Protein AF-C3XIN9-F1 (afdb_monomer)

Mean predicted aligned error: 12.39 Å

pLDDT: mean 70.53, std 23.04, range [22.47, 98.19]

Organism: NCBI:txid613026

Solvent-accessible surface area (backbone atoms only — not comparable to full-atom values): 15627 Å² total; per-residue (Å²): 135,59,37,31,48,25,43,31,38,38,79,60,77,83,72,92,72,90,60,85,85,64,74,67,67,68,68,45,30,29,40,36,35,33,67,60,57,67,73,62,49,65,70,51,76,59,46,82,35,43,22,71,37,77,74,41,78,39,83,91,83,62,46,47,39,55,52,82,38,81,44,71,38,53,72,83,52,48,61,57,61,54,78,88,41,93,79,38,86,80,50,48,27,42,26,42,42,49,54,49,103,56,62,79,36,56,28,29,54,38,70,52,45,53,37,39,78,42,82,45,100,49,93,54,98,86,52,84,48,44,27,67,39,73,52,61,74,68,28,75,34,74,66,27,44,50,80,40,83,50,54,69,68,40,49,53,54,43,49,54,53,50,42,52,43,33,68,72,24,69,82,65,46,74,80,60,76,88,67,80,81,58,60,75,72,80,48,70,80,45,38,20,41,80,70,98,76,76,98,68,86,74,28,42,23,46,50,49,48,52,52,50,37,41,75,53,72,48,73,78,92,66,91,64,64,93,52,92,86,64,85,87,76,70,73,69,64,48,75,70,21,66,58,59,43,47,55,53,53,57,64,62,65,75,66,76,70,87,130

Sequence (259 aa):
MQYFVTIYIHPMSLNATTNFSEVLGIPHAFLGLTHTHPDELDSQSNIEIEKYSNPRYDSLIGYYFNTIKKDKGKWYERVYPSILSDEFEGEGFFGFGPVTHDTNHWGKVYENNQYAPEGNNVVNEYVEPYYYKTRSLSTFWQQNRCVFEVSKEQYEKLLDSIKTEVEQTKKRTPNLEQDNTQLDNPIKNLYYNSNPMSSNPIHNCVTWVLNKLDSIGIEIIDNEEWLPDNISTRDSLLRKFHYLQYLYAVFLSSSLWRI

Radius of gyration: 19.33 Å; Cα contacts (8 Å, |Δi|>4): 390; chains: 1; bounding box: 48×60×46 Å

Nearest PDB structures (foldseek):
  2hzs-assembly2_D  TM=1.589E-01  e=5.997E-01  Saccharomyces cerevisiae
  2hzs-assembly1_B  TM=1.712E-01  e=9.047E-01  Saccharomyces cerevisiae
  7f5m-assembly1_A  TM=1.772E-01  e=2.456E+00  Saccharomyces cerevisiae S288C

Secondary structure (DSSP, 8-state):
--EEEEEEEE------SS-GGGSS---EEEEEEESS-HHHHHH--SEEEEEEPPPEEETTTTEEE--EEEEEE-GGGPPPPPTTSTT--S-EEEEEEESSSSSEEEEEEEESTTEEEEE-S---TTS--EEEEEPPGGGGSGGGEEEEEE-HHHHHHHHHHHHHHHHHHTT--TTS---TT--SSSGGGGEEE--S-SSS---SHHHHHHHHHHTTT-----TT-SSS---S-TTTTTTT-HHHHHHHHHHHHT-----

Foldseek 3Di:
DWKKKKKFWFFDDPPPDDDPVPVQRPIFIKIWIDRDDLVVLQVDFFDWAWAWDDWDADPVVGATETDTDTGTDRPLRHAADDLPDPRGPLTFMWWKAALDPDAWHFIAIDTSVQWDWDDTPDDDPPDRRTYTDGRDPVRSDQLRMDMDTDDPVLSVQLSVVSNVRNVVRVPGHPPPPDDPPPVPDPRVQGIAGDDPDDDDDHRHRVVVVQVSCVSSVNHPPDPPPVDPDDDDPPDDVCVRHVVVVVSVVVVVVVPPDDD

Structure (mmCIF, N/CA/C/O backbone):
data_AF-C3XIN9-F1
#
_entry.id   AF-C3XIN9-F1
#
loop_
_atom_site.group_PDB
_atom_site.id
_atom_site.type_symbol
_atom_site.label_atom_id
_atom_site.label_alt_id
_atom_site.label_comp_id
_atom_site.label_asym_id
_atom_site.label_entity_id
_atom_site.label_seq_id
_atom_site.pdbx_PDB_ins_code
_atom_site.Cartn_x
_atom_site.Cartn_y
_atom_site.Cartn_z
_atom_site.occupancy
_atom_site.B_iso_or_equiv
_atom_site.auth_seq_id
_atom_site.auth_comp_id
_atom_site.auth_asym_id
_atom_site.auth_atom_id
_atom_site.pdbx_PDB_model_num
ATOM 1 N N . MET A 1 1 ? -9.885 5.472 18.707 1.00 81.44 1 MET A N 1
ATOM 2 C CA . MET A 1 1 ? -9.740 5.492 17.240 1.00 81.44 1 MET A CA 1
ATOM 3 C C . MET A 1 1 ? -9.592 4.053 16.798 1.00 81.44 1 MET A C 1
ATOM 5 O O . MET A 1 1 ? -8.927 3.314 17.517 1.00 81.44 1 MET A O 1
ATOM 9 N N . GLN A 1 2 ? -10.280 3.649 15.735 1.00 93.25 2 GLN A N 1
ATOM 10 C CA . GLN A 1 2 ? -10.147 2.303 15.178 1.00 93.25 2 GLN A CA 1
ATOM 11 C C . GLN A 1 2 ? -9.016 2.294 14.150 1.00 93.25 2 GLN A C 1
ATOM 13 O O . GLN A 1 2 ? -8.673 3.340 13.599 1.00 93.25 2 GLN A O 1
ATOM 18 N N . TYR A 1 3 ? -8.420 1.126 13.944 1.00 95.69 3 TYR A N 1
ATOM 19 C CA . TYR A 1 3 ? -7.269 0.936 13.073 1.00 95.69 3 TYR A CA 1
ATOM 20 C C . TYR A 1 3 ? -7.524 -0.285 12.207 1.00 95.69 3 TYR A C 1
ATOM 22 O O . TYR A 1 3 ? -7.854 -1.353 12.724 1.00 95.69 3 TYR A O 1
ATOM 30 N N . PHE A 1 4 ? -7.376 -0.125 10.898 1.00 95.25 4 PHE A N 1
ATOM 31 C CA . PHE A 1 4 ? -7.680 -1.164 9.932 1.00 95.25 4 PHE A CA 1
ATOM 32 C C . PHE A 1 4 ? -6.472 -1.446 9.051 1.00 95.25 4 PHE A C 1
ATOM 34 O O . PHE A 1 4 ? -5.872 -0.543 8.467 1.00 95.25 4 PHE A O 1
ATOM 41 N N . VAL A 1 5 ? -6.145 -2.729 8.932 1.00 93.75 5 VAL A N 1
ATOM 42 C CA . VAL A 1 5 ? -5.157 -3.243 7.986 1.00 93.75 5 VAL A CA 1
ATOM 43 C C . VAL A 1 5 ? -5.911 -4.045 6.944 1.00 93.75 5 VAL A C 1
ATOM 45 O O . VAL A 1 5 ? -6.659 -4.959 7.275 1.00 93.75 5 VAL A O 1
ATOM 48 N N . THR A 1 6 ? -5.743 -3.693 5.676 1.00 92.06 6 THR A N 1
ATOM 49 C CA . THR A 1 6 ? -6.476 -4.312 4.575 1.00 92.06 6 THR A CA 1
ATOM 50 C C . THR A 1 6 ? -5.519 -4.925 3.572 1.00 92.06 6 THR A C 1
ATOM 52 O O . THR A 1 6 ? -4.674 -4.223 3.024 1.00 92.06 6 THR A O 1
ATOM 55 N N . ILE A 1 7 ? -5.673 -6.213 3.282 1.00 90.62 7 ILE A N 1
ATOM 56 C CA . ILE A 1 7 ? -5.023 -6.840 2.131 1.00 90.62 7 ILE A CA 1
ATOM 57 C C . ILE A 1 7 ? -5.838 -6.489 0.895 1.00 90.62 7 ILE A C 1
ATOM 59 O O . ILE A 1 7 ? -7.035 -6.759 0.870 1.00 90.62 7 ILE A O 1
ATOM 63 N N . TYR A 1 8 ? -5.192 -5.957 -0.134 1.00 87.25 8 TYR A N 1
ATOM 64 C CA . TYR A 1 8 ? -5.756 -5.809 -1.470 1.00 87.25 8 TYR A CA 1
ATOM 65 C C . TYR A 1 8 ? -5.109 -6.813 -2.410 1.00 87.25 8 TYR A C 1
ATOM 67 O O . TYR A 1 8 ? -3.883 -6.904 -2.470 1.00 87.25 8 TYR A O 1
ATOM 75 N N . ILE A 1 9 ? -5.932 -7.532 -3.166 1.00 81.50 9 ILE A N 1
ATOM 76 C CA . ILE A 1 9 ? -5.492 -8.454 -4.209 1.00 81.50 9 ILE A CA 1
ATOM 77 C C . ILE A 1 9 ? -5.851 -7.821 -5.546 1.00 81.50 9 ILE A C 1
ATOM 79 O O . ILE A 1 9 ? -7.020 -7.626 -5.872 1.00 81.50 9 ILE A O 1
ATOM 83 N N . HIS A 1 10 ? -4.837 -7.491 -6.336 1.00 71.94 10 HIS A N 1
ATOM 84 C CA . HIS A 1 10 ? -5.028 -7.076 -7.713 1.00 71.94 10 HIS A CA 1
ATOM 85 C C . HIS A 1 10 ? -5.086 -8.325 -8.604 1.00 71.94 10 HIS A C 1
ATOM 87 O O . HIS A 1 10 ? -4.057 -8.986 -8.786 1.00 71.94 10 HIS A O 1
ATOM 93 N N . PRO A 1 11 ? -6.259 -8.667 -9.170 1.00 61.84 11 PRO A N 1
ATOM 94 C CA . PRO A 1 11 ? -6.344 -9.748 -10.136 1.00 61.84 11 PRO A CA 1
ATOM 95 C C . PRO A 1 11 ? -5.678 -9.275 -11.432 1.00 61.84 11 PRO A C 1
ATOM 97 O O . PRO A 1 11 ? -6.229 -8.426 -12.134 1.00 61.84 11 PRO A O 1
ATOM 100 N N . MET A 1 12 ? -4.492 -9.797 -11.750 1.00 56.75 12 MET A N 1
ATOM 101 C CA . MET A 1 12 ? -3.890 -9.550 -13.061 1.00 56.75 12 MET A CA 1
ATOM 102 C C . MET A 1 12 ? -4.788 -10.185 -14.129 1.00 56.75 12 MET A C 1
ATOM 104 O O . MET A 1 12 ? -5.118 -11.370 -14.053 1.00 56.75 12 MET A O 1
ATOM 108 N N . SER A 1 13 ? -5.248 -9.390 -15.098 1.00 45.59 13 SER A N 1
ATOM 109 C CA . SER A 1 13 ? -6.078 -9.909 -16.184 1.00 45.59 13 SER A CA 1
ATOM 110 C C . SER A 1 13 ? -5.249 -10.806 -17.099 1.00 45.59 13 SER A C 1
ATOM 112 O O . SER A 1 13 ? -4.225 -10.368 -17.618 1.00 45.59 13 SER A O 1
ATOM 114 N N . LEU A 1 14 ? -5.755 -12.010 -17.361 1.00 40.88 14 LEU A N 1
ATOM 115 C CA . LEU A 1 14 ? -5.344 -12.924 -18.431 1.00 40.88 14 LEU A CA 1
ATOM 116 C C . LEU A 1 14 ? -5.661 -12.302 -19.808 1.00 40.88 14 LEU A C 1
ATOM 118 O O . LEU A 1 14 ? -6.558 -12.752 -20.516 1.00 40.88 14 LEU A O 1
ATOM 122 N N . ASN A 1 15 ? -4.979 -11.226 -20.197 1.00 39.56 15 ASN A N 1
ATOM 123 C CA . ASN A 1 15 ? -5.084 -10.732 -21.566 1.00 39.56 15 ASN A CA 1
ATOM 124 C C . ASN A 1 15 ? -4.109 -11.521 -22.435 1.00 39.56 15 ASN A C 1
ATOM 126 O O . ASN A 1 15 ? -2.931 -11.212 -22.549 1.00 39.56 15 ASN A O 1
ATOM 130 N N . ALA A 1 16 ? -4.645 -12.584 -23.032 1.00 39.75 16 ALA A N 1
ATOM 131 C CA . ALA A 1 16 ? -3.985 -13.455 -23.987 1.00 39.75 16 ALA A CA 1
ATOM 132 C C . ALA A 1 16 ? -3.645 -12.719 -25.294 1.00 39.75 16 ALA A C 1
ATOM 134 O O . ALA A 1 16 ? -4.272 -12.952 -26.320 1.00 39.75 16 ALA A O 1
ATOM 135 N N . THR A 1 17 ? -2.633 -11.857 -25.284 1.00 40.06 17 THR A N 1
ATOM 136 C CA . THR A 1 17 ? -1.954 -11.420 -26.506 1.00 40.06 17 THR A CA 1
ATOM 137 C C . THR A 1 17 ? -0.480 -11.171 -26.207 1.00 40.06 17 THR A C 1
ATOM 139 O O . THR A 1 17 ? -0.107 -10.123 -25.700 1.00 40.06 17 THR A O 1
ATOM 142 N N . THR A 1 18 ? 0.331 -12.166 -26.582 1.00 40.28 18 THR A N 1
ATOM 143 C CA . THR A 1 18 ? 1.781 -12.096 -26.835 1.00 40.28 18 THR A CA 1
ATOM 144 C C . THR A 1 18 ? 2.707 -11.821 -25.644 1.00 40.28 18 THR A C 1
ATOM 146 O O . THR A 1 18 ? 3.316 -10.764 -25.567 1.00 40.28 18 THR A O 1
ATOM 149 N N . ASN A 1 19 ? 2.901 -12.819 -24.779 1.00 37.66 19 ASN A N 1
ATOM 150 C CA . ASN A 1 19 ? 4.192 -13.472 -24.491 1.00 37.66 19 ASN A CA 1
ATOM 151 C C . ASN A 1 19 ? 4.008 -14.448 -23.317 1.00 37.66 19 ASN A C 1
ATOM 153 O O . ASN A 1 19 ? 3.349 -14.153 -22.327 1.00 37.66 19 ASN A O 1
ATOM 157 N N . PHE A 1 20 ? 4.569 -15.650 -23.444 1.00 34.38 20 PHE A N 1
ATOM 158 C CA . PHE A 1 20 ? 4.316 -16.809 -22.573 1.00 34.38 20 PHE A CA 1
ATOM 159 C C . PHE A 1 20 ? 4.688 -16.607 -21.083 1.00 34.38 20 PHE A C 1
ATOM 161 O O . PHE A 1 20 ? 4.344 -17.438 -20.248 1.00 34.38 20 PHE A O 1
ATOM 168 N N . SER A 1 21 ? 5.36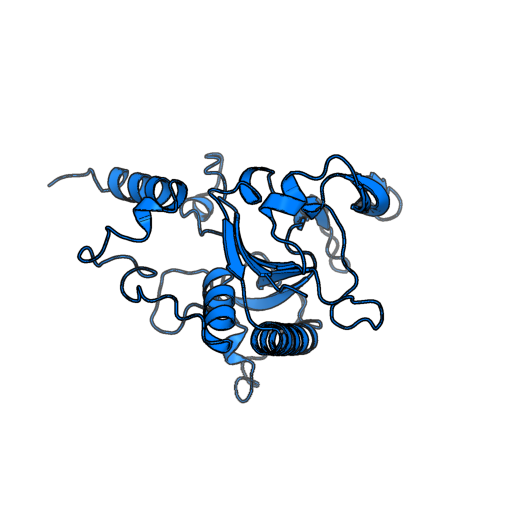5 -15.508 -20.735 1.00 34.75 21 SER A N 1
ATOM 169 C CA . SER A 1 21 ? 5.719 -15.118 -19.364 1.00 34.75 21 SER A CA 1
ATOM 170 C C . SER A 1 21 ? 4.554 -14.529 -18.552 1.00 34.75 21 SER A C 1
ATOM 172 O O . SER A 1 21 ? 4.681 -14.400 -17.341 1.00 34.75 21 SER A O 1
ATOM 174 N N . GLU A 1 22 ? 3.417 -14.211 -19.182 1.00 36.44 22 GLU A N 1
ATOM 175 C CA . GLU A 1 22 ? 2.192 -13.716 -18.518 1.00 36.44 22 GLU A CA 1
ATOM 176 C C . GLU A 1 22 ? 1.173 -14.833 -18.195 1.00 36.44 22 GLU A C 1
ATOM 178 O O . GLU A 1 22 ? 0.071 -14.573 -17.715 1.00 36.44 22 GLU A O 1
ATOM 183 N N . VAL A 1 23 ? 1.521 -16.098 -18.465 1.00 33.91 23 VAL A N 1
ATOM 184 C CA . VAL A 1 23 ? 0.597 -17.251 -18.401 1.00 33.91 23 VAL A CA 1
ATOM 185 C C . VAL A 1 23 ? 0.319 -17.731 -16.965 1.00 33.91 23 VAL A C 1
ATOM 187 O O . VAL A 1 23 ? -0.681 -18.402 -16.722 1.00 33.91 23 VAL A O 1
ATOM 190 N N . LEU A 1 24 ? 1.137 -17.340 -15.986 1.00 35.88 24 LEU A N 1
ATOM 191 C CA . LEU A 1 24 ? 0.869 -17.559 -14.563 1.00 35.88 24 LEU A CA 1
ATOM 192 C C . LEU A 1 24 ? 0.476 -16.218 -13.942 1.00 35.88 24 LEU A C 1
ATOM 194 O O . LEU A 1 24 ? 1.332 -15.380 -13.677 1.00 35.88 24 LEU A O 1
ATOM 198 N N . GLY A 1 25 ? -0.825 -16.002 -13.734 1.00 44.78 25 GLY A N 1
ATOM 199 C CA . GLY A 1 25 ? -1.351 -14.823 -13.046 1.00 44.78 25 GLY A CA 1
ATOM 200 C C . GLY A 1 25 ? -0.922 -14.812 -11.580 1.00 44.78 25 GLY A C 1
ATOM 201 O O . GLY A 1 25 ? -1.693 -15.217 -10.714 1.00 44.78 25 GLY A O 1
ATOM 202 N N . ILE A 1 26 ? 0.311 -14.380 -11.305 1.00 45.75 26 ILE A N 1
ATOM 203 C CA . ILE A 1 26 ? 0.814 -14.188 -9.945 1.00 45.75 26 ILE A CA 1
ATOM 204 C C . ILE A 1 26 ? -0.070 -13.106 -9.311 1.00 45.75 26 ILE A C 1
ATOM 206 O O . ILE A 1 26 ? -0.092 -11.983 -9.813 1.00 45.75 26 ILE A O 1
ATOM 210 N N . PRO A 1 27 ? -0.846 -13.398 -8.256 1.00 53.47 27 PRO A N 1
ATOM 211 C CA . PRO A 1 27 ? -1.663 -12.378 -7.614 1.00 53.47 27 PRO A CA 1
ATOM 212 C C . PRO A 1 27 ? -0.750 -11.282 -7.059 1.00 53.47 27 PRO A C 1
ATOM 214 O O . PRO A 1 27 ? 0.199 -11.570 -6.332 1.00 53.47 27 PRO A O 1
ATOM 217 N N . HIS A 1 28 ? -1.029 -10.017 -7.388 1.00 74.56 28 HIS A N 1
ATOM 218 C CA . HIS A 1 28 ? -0.295 -8.904 -6.787 1.00 74.56 28 HIS A CA 1
ATOM 219 C C . HIS A 1 28 ? -1.013 -8.444 -5.526 1.00 74.56 28 HIS A C 1
ATOM 221 O O . HIS A 1 28 ? -2.142 -7.960 -5.610 1.00 74.56 28 HIS A O 1
ATOM 227 N N . ALA A 1 29 ? -0.368 -8.595 -4.371 1.00 84.12 29 ALA A N 1
ATOM 228 C CA . ALA A 1 29 ? -0.926 -8.198 -3.084 1.00 84.12 29 ALA A CA 1
ATOM 229 C C . ALA A 1 29 ? -0.238 -6.952 -2.517 1.00 84.12 29 ALA A C 1
ATOM 231 O O . ALA A 1 29 ? 0.951 -6.716 -2.740 1.00 84.12 29 ALA A O 1
ATOM 232 N N . PHE A 1 30 ? -0.996 -6.150 -1.775 1.00 92.31 30 PHE A N 1
ATOM 233 C CA . PHE A 1 30 ? -0.480 -5.005 -1.030 1.00 92.31 30 PHE A CA 1
ATOM 234 C C . PHE A 1 30 ? -1.362 -4.678 0.172 1.00 92.31 30 PHE A C 1
ATOM 236 O O . PHE A 1 30 ? -2.493 -5.152 0.270 1.00 92.31 30 PHE A O 1
ATOM 243 N N . LEU A 1 31 ? -0.834 -3.874 1.089 1.00 96.00 31 LEU A N 1
ATOM 244 C CA . LEU A 1 31 ? -1.533 -3.425 2.285 1.00 96.00 31 LEU A CA 1
ATOM 245 C C . LEU A 1 31 ? -2.125 -2.032 2.074 1.00 96.00 31 LEU A C 1
ATOM 247 O O . LEU A 1 31 ? -1.480 -1.167 1.487 1.00 96.00 31 LEU A O 1
ATOM 251 N N . GLY A 1 32 ? -3.329 -1.809 2.589 1.00 97.62 32 GLY A N 1
ATOM 252 C CA . GLY A 1 32 ? -3.875 -0.485 2.868 1.00 97.62 32 GLY A CA 1
ATOM 253 C C . GLY A 1 32 ? -4.101 -0.320 4.366 1.00 97.62 32 GLY A C 1
ATOM 254 O O . GLY A 1 32 ? -4.645 -1.214 5.013 1.00 97.62 32 GLY A O 1
ATOM 255 N N . LEU A 1 33 ? -3.656 0.808 4.900 1.00 98.19 33 LEU A N 1
ATOM 256 C CA . LEU A 1 33 ? -3.695 1.175 6.310 1.00 98.19 33 LEU A CA 1
ATOM 257 C C . LEU A 1 33 ? -4.623 2.385 6.459 1.00 98.19 33 LEU A C 1
ATOM 259 O O . LEU A 1 33 ? -4.380 3.416 5.827 1.00 98.19 33 LEU A O 1
ATOM 263 N N . THR A 1 34 ? -5.699 2.240 7.236 1.00 97.69 34 THR A N 1
ATOM 264 C CA . THR A 1 34 ? -6.736 3.272 7.413 1.00 97.69 34 THR A CA 1
ATOM 265 C C . THR A 1 34 ? -7.231 3.351 8.859 1.00 97.69 34 THR A C 1
ATOM 267 O O . THR A 1 34 ? -7.254 2.360 9.587 1.00 97.69 34 THR A O 1
ATOM 270 N N . HIS A 1 35 ? -7.695 4.528 9.280 1.00 97.38 35 HIS A N 1
ATOM 271 C CA . HIS A 1 35 ? -8.358 4.772 10.570 1.00 97.38 35 HIS A CA 1
ATOM 272 C C . HIS A 1 35 ? -9.892 4.699 10.485 1.00 97.38 35 HIS A C 1
ATOM 274 O O . HIS A 1 35 ? -10.591 4.817 11.491 1.00 97.38 35 HIS A O 1
ATOM 280 N N . THR A 1 36 ? -10.423 4.520 9.274 1.00 96.31 36 THR A N 1
ATOM 281 C CA . THR A 1 36 ? -11.844 4.290 8.976 1.00 96.31 36 THR A CA 1
ATOM 282 C C . THR A 1 36 ? -11.984 2.977 8.210 1.00 96.31 36 THR A C 1
ATOM 284 O O . THR A 1 36 ? -11.104 2.630 7.413 1.00 96.31 36 THR A O 1
ATOM 287 N N . HIS A 1 37 ? -13.072 2.237 8.433 1.00 95.38 37 HIS A N 1
ATOM 288 C CA . HIS A 1 37 ? -13.289 0.961 7.754 1.00 95.38 37 HIS A CA 1
ATOM 289 C C . HIS A 1 37 ? -13.439 1.184 6.232 1.00 95.38 37 HIS A C 1
ATOM 291 O O . HIS A 1 37 ? -14.192 2.074 5.825 1.00 95.38 37 HIS A O 1
ATOM 297 N N . PRO A 1 38 ? -12.793 0.390 5.355 1.00 92.44 38 PRO A N 1
ATOM 298 C CA . PRO A 1 38 ? -12.890 0.564 3.902 1.00 92.44 38 PRO A CA 1
ATOM 299 C C . PRO A 1 38 ? -14.319 0.549 3.342 1.00 92.44 38 PRO A C 1
ATOM 301 O O . PRO A 1 38 ? -14.616 1.306 2.425 1.00 92.44 38 PRO A O 1
ATOM 304 N N . ASP A 1 39 ? -15.229 -0.257 3.903 1.00 91.69 39 ASP A N 1
ATOM 305 C CA . ASP A 1 39 ? -16.645 -0.258 3.484 1.00 91.69 39 ASP A CA 1
ATOM 306 C C . ASP A 1 39 ? -17.332 1.092 3.780 1.00 91.69 39 ASP A C 1
ATOM 308 O O . ASP A 1 39 ? -18.150 1.567 2.990 1.00 91.69 39 ASP A O 1
ATOM 312 N N . GLU A 1 40 ? -16.969 1.751 4.885 1.00 94.38 40 GLU A N 1
ATOM 313 C CA . GLU A 1 40 ? -17.466 3.093 5.200 1.00 94.38 40 GLU A CA 1
ATOM 314 C C . GLU A 1 40 ? -16.854 4.126 4.252 1.00 94.38 40 GLU A C 1
ATOM 316 O O . GLU A 1 40 ? -17.568 4.978 3.723 1.00 94.38 40 GLU A O 1
ATOM 321 N N . LEU A 1 41 ? -15.554 4.020 3.967 1.00 94.06 41 LEU A N 1
ATOM 322 C CA . LEU A 1 41 ? -14.873 4.884 3.002 1.00 94.06 41 LEU A CA 1
ATOM 323 C C . LEU A 1 41 ? -15.452 4.738 1.583 1.00 94.06 41 LEU A C 1
ATOM 325 O O . LEU A 1 41 ? -15.585 5.726 0.862 1.00 94.06 41 LEU A O 1
ATOM 329 N N . ASP A 1 42 ? -15.865 3.537 1.180 1.00 91.81 42 ASP A N 1
ATOM 330 C CA . ASP A 1 42 ? -16.495 3.294 -0.123 1.00 91.81 42 ASP A CA 1
ATOM 331 C C . ASP A 1 42 ? -17.860 3.970 -0.262 1.00 91.81 42 ASP A C 1
ATOM 333 O O . ASP A 1 42 ? -18.216 4.437 -1.357 1.00 91.81 42 ASP A O 1
ATOM 337 N N . SER A 1 43 ? -18.598 4.050 0.852 1.00 91.56 43 SER A N 1
ATOM 338 C CA . SER A 1 43 ? -19.883 4.747 0.936 1.00 91.56 43 SER A CA 1
ATOM 339 C C . SER A 1 43 ? -19.737 6.263 0.759 1.00 91.56 43 SER A C 1
ATOM 341 O O . SER A 1 43 ? -20.689 6.937 0.358 1.00 91.56 43 SER A O 1
ATOM 343 N N . GLN A 1 44 ? -18.532 6.808 0.966 1.00 90.56 44 GLN A N 1
ATOM 344 C CA . GLN A 1 44 ? -18.253 8.214 0.714 1.00 90.56 44 GLN A CA 1
ATOM 345 C C . GLN A 1 44 ? -18.261 8.483 -0.798 1.00 90.56 44 GLN A C 1
ATOM 347 O O . GLN A 1 44 ? -17.548 7.875 -1.611 1.00 90.56 44 GLN A O 1
ATOM 352 N N . SER A 1 45 ? -19.107 9.421 -1.212 1.00 77.38 45 SER A N 1
ATOM 353 C CA . SER A 1 45 ? -19.163 9.881 -2.595 1.00 77.38 45 SER A CA 1
ATOM 354 C C . SER A 1 45 ? -18.308 11.133 -2.779 1.00 77.38 45 SER A C 1
ATOM 356 O O . SER A 1 45 ? -18.639 12.178 -2.224 1.00 77.38 45 SER A O 1
ATOM 358 N N . ASN A 1 46 ? -17.283 11.044 -3.635 1.00 77.62 46 ASN A N 1
ATOM 359 C CA . ASN A 1 46 ? -16.575 12.184 -4.229 1.00 77.62 46 ASN A CA 1
ATOM 360 C C . ASN A 1 46 ? -16.066 13.221 -3.214 1.00 77.62 46 ASN A C 1
ATOM 362 O O . ASN A 1 46 ? -16.453 14.393 -3.257 1.00 77.62 46 ASN A O 1
ATOM 366 N N . ILE A 1 47 ? -15.173 12.765 -2.335 1.00 91.38 47 ILE A N 1
ATOM 367 C CA . ILE A 1 47 ? -14.434 13.608 -1.390 1.00 91.38 47 ILE A CA 1
ATOM 368 C C . ILE A 1 47 ? -13.338 14.397 -2.113 1.00 91.38 47 ILE A C 1
ATOM 370 O O . ILE A 1 47 ? -12.793 13.929 -3.113 1.00 91.38 47 ILE A O 1
ATOM 374 N N . GLU A 1 48 ? -13.027 15.598 -1.624 1.00 94.69 48 GLU A N 1
ATOM 375 C CA . GLU A 1 48 ? -11.874 16.362 -2.109 1.00 94.69 48 GLU A CA 1
ATOM 376 C C . GLU A 1 48 ? -10.584 15.704 -1.611 1.00 94.69 48 GLU A C 1
ATOM 378 O O . GLU A 1 48 ? -10.414 15.470 -0.413 1.00 94.69 48 GLU A O 1
ATOM 383 N N . ILE A 1 49 ? -9.701 15.360 -2.545 1.00 94.94 49 ILE A N 1
ATOM 384 C CA . ILE A 1 49 ? -8.448 14.652 -2.287 1.00 94.94 49 ILE A CA 1
ATOM 385 C C . ILE A 1 49 ? -7.350 15.152 -3.216 1.00 94.94 49 ILE A C 1
ATOM 387 O O . ILE A 1 49 ? -7.607 15.670 -4.304 1.00 94.94 49 ILE A O 1
ATOM 391 N N . GLU A 1 50 ? -6.109 14.933 -2.803 1.00 94.88 50 GLU A N 1
ATOM 392 C CA . GLU A 1 50 ? -4.955 15.024 -3.686 1.00 94.88 50 GLU A CA 1
ATOM 393 C C . GLU A 1 50 ? -4.770 13.691 -4.409 1.00 94.88 50 GLU A C 1
ATOM 395 O O . GLU A 1 50 ? -4.688 12.647 -3.768 1.00 94.88 50 GLU A O 1
ATOM 400 N N . LYS A 1 51 ? -4.748 13.708 -5.744 1.00 94.12 51 LYS A N 1
ATOM 401 C CA . LYS A 1 51 ? -4.572 12.512 -6.581 1.00 94.12 51 LYS A CA 1
ATOM 402 C C . LYS A 1 51 ? -3.703 12.797 -7.799 1.00 94.12 51 LYS A C 1
ATOM 404 O O . LYS A 1 51 ? -3.567 13.956 -8.203 1.00 94.12 51 LYS A O 1
ATOM 409 N N . TYR A 1 52 ? -3.136 11.759 -8.415 1.00 92.12 52 TYR A N 1
ATOM 410 C CA . TYR A 1 52 ? -2.413 11.934 -9.676 1.00 92.12 52 TYR A CA 1
ATOM 411 C C . TYR A 1 52 ? -3.355 12.464 -10.771 1.00 92.12 52 TYR A C 1
ATOM 413 O O . TYR A 1 52 ? -4.505 12.040 -10.911 1.00 92.12 52 TYR A O 1
ATOM 421 N N . SER A 1 53 ? -2.877 13.436 -11.544 1.00 89.44 53 SER A N 1
ATOM 422 C CA . SER A 1 53 ? -3.561 13.959 -12.722 1.00 89.44 53 SER A CA 1
ATOM 423 C C . SER A 1 53 ? -3.539 12.941 -13.861 1.00 89.44 53 SER A C 1
ATOM 425 O O . SER A 1 53 ? -2.840 11.938 -13.784 1.00 89.44 53 SER A O 1
ATOM 427 N N . ASN A 1 54 ? -4.327 13.166 -14.916 1.00 85.94 54 ASN A N 1
ATOM 428 C CA . ASN A 1 54 ? -4.203 12.338 -16.116 1.00 85.94 54 ASN A CA 1
ATOM 429 C C . ASN A 1 54 ? -2.814 12.552 -16.741 1.00 85.94 54 ASN A C 1
ATOM 431 O O . ASN A 1 54 ? -2.373 13.708 -16.772 1.00 85.94 54 ASN A O 1
ATOM 435 N N . PRO A 1 55 ? -2.177 11.498 -17.283 1.00 84.88 55 PRO A N 1
ATOM 436 C CA . PRO A 1 55 ? -0.867 11.615 -17.908 1.00 84.88 55 PRO A CA 1
ATOM 437 C C . PRO A 1 55 ? -0.848 12.664 -19.015 1.00 84.88 55 PRO A C 1
ATOM 439 O O . PRO A 1 55 ? -1.769 12.748 -19.832 1.00 84.88 55 PRO A O 1
ATOM 442 N N . ARG A 1 56 ? 0.213 13.470 -19.046 1.00 82.69 56 ARG A N 1
ATOM 443 C CA . ARG A 1 56 ? 0.456 14.488 -20.074 1.00 82.69 56 ARG A CA 1
ATOM 444 C C . ARG A 1 56 ? 1.816 14.254 -20.702 1.00 82.69 56 ARG A C 1
ATOM 446 O O . ARG A 1 56 ? 2.779 14.024 -19.984 1.00 82.69 56 ARG A O 1
ATOM 453 N N . TYR A 1 57 ? 1.882 14.331 -22.027 1.00 81.69 57 TYR A N 1
ATOM 454 C CA . TYR A 1 57 ? 3.145 14.255 -22.751 1.00 81.69 57 TYR A CA 1
ATOM 455 C C . TYR A 1 57 ? 3.897 15.582 -22.637 1.00 81.69 57 TYR A C 1
ATOM 457 O O . TYR A 1 57 ? 3.331 16.633 -22.947 1.00 81.69 57 TYR A O 1
ATOM 465 N N . ASP A 1 58 ? 5.161 15.529 -22.229 1.00 80.31 58 ASP A N 1
ATOM 466 C CA . ASP A 1 58 ? 6.073 16.669 -22.261 1.00 80.31 58 ASP A CA 1
ATOM 467 C C . ASP A 1 58 ? 7.100 16.470 -23.379 1.00 80.31 58 ASP A C 1
ATOM 469 O O . ASP A 1 58 ? 7.897 15.533 -23.368 1.00 80.31 58 ASP A O 1
ATOM 473 N N . SER A 1 59 ? 7.080 17.366 -24.367 1.00 78.81 59 SER A N 1
ATOM 474 C CA . SER A 1 59 ? 7.971 17.302 -25.525 1.00 78.81 59 SER A CA 1
ATOM 475 C C . SER A 1 59 ? 9.426 17.670 -25.224 1.00 78.81 59 SER A C 1
ATOM 477 O O . SER A 1 59 ? 10.291 17.319 -26.020 1.00 78.81 59 SER A O 1
ATOM 479 N N . LEU A 1 60 ? 9.706 18.398 -24.136 1.00 80.19 60 LEU A N 1
ATOM 480 C CA . LEU A 1 60 ? 11.066 18.795 -23.746 1.00 80.19 60 LEU A CA 1
ATOM 481 C C . LEU A 1 60 ? 11.837 17.616 -23.155 1.00 80.19 60 LEU A C 1
ATOM 483 O O . LEU A 1 60 ? 13.027 17.466 -23.418 1.00 80.19 60 LEU A O 1
ATOM 487 N N . ILE A 1 61 ? 11.153 16.790 -22.367 1.00 73.44 61 ILE A N 1
ATOM 488 C CA . ILE A 1 61 ? 11.738 15.618 -21.699 1.00 73.44 61 ILE A CA 1
ATOM 489 C C . ILE A 1 61 ? 11.403 14.301 -22.418 1.00 73.44 61 ILE A C 1
ATOM 491 O O . ILE A 1 61 ? 12.070 13.297 -22.185 1.00 73.44 61 ILE A O 1
ATOM 495 N N . GLY A 1 62 ? 10.436 14.311 -23.342 1.00 71.06 62 GLY A N 1
ATOM 496 C CA . GLY A 1 62 ? 10.157 13.217 -24.276 1.00 71.06 62 GLY A CA 1
ATOM 497 C C . GLY A 1 62 ? 9.334 12.057 -23.708 1.00 71.06 62 GLY A C 1
ATOM 498 O O . GLY A 1 62 ? 9.417 10.952 -24.240 1.00 71.06 62 GLY A O 1
ATOM 499 N N . TYR A 1 63 ? 8.555 12.267 -22.640 1.00 76.94 63 TYR A N 1
ATOM 500 C CA . TYR A 1 63 ? 7.749 11.213 -22.004 1.00 76.94 63 TYR A CA 1
ATOM 501 C C . TYR A 1 63 ? 6.451 11.736 -21.361 1.00 76.94 63 TYR A C 1
ATOM 503 O O . TYR A 1 63 ? 6.270 12.945 -21.189 1.00 76.94 63 TYR A O 1
ATOM 511 N N . TYR A 1 64 ? 5.521 10.824 -21.028 1.00 80.75 64 TYR A N 1
ATOM 512 C CA . TYR A 1 64 ? 4.323 11.159 -20.250 1.00 80.75 64 TYR A CA 1
ATOM 513 C C . TYR A 1 64 ? 4.626 11.198 -18.756 1.00 80.75 64 TYR A C 1
ATOM 515 O O . TYR A 1 64 ? 5.302 10.314 -18.231 1.00 80.75 64 TYR A O 1
ATOM 523 N N . PHE A 1 65 ? 4.055 12.182 -18.070 1.00 81.69 65 PHE A N 1
ATOM 524 C CA . PHE A 1 65 ? 4.156 12.345 -16.625 1.00 81.69 65 PHE A CA 1
ATOM 525 C C . PHE A 1 65 ? 2.810 12.771 -16.030 1.00 81.69 65 PHE A C 1
ATOM 527 O O . PHE A 1 65 ? 1.944 13.317 -16.723 1.00 81.69 65 PHE A O 1
ATOM 534 N N . ASN A 1 66 ? 2.656 12.558 -14.724 1.00 88.50 66 ASN A N 1
ATOM 535 C CA . ASN A 1 66 ? 1.505 13.035 -13.962 1.00 88.50 66 ASN A CA 1
ATOM 536 C C . ASN A 1 66 ? 1.996 14.018 -12.903 1.00 88.50 66 ASN A C 1
ATOM 538 O O . ASN A 1 66 ? 3.110 13.920 -12.395 1.00 88.50 66 ASN A O 1
ATOM 542 N N . THR A 1 67 ? 1.125 14.945 -12.533 1.00 89.38 67 THR A N 1
ATOM 543 C CA . THR A 1 67 ? 1.298 15.840 -11.382 1.00 89.38 67 THR A CA 1
ATOM 544 C C . THR A 1 67 ? 0.288 15.485 -10.300 1.00 89.38 67 THR A C 1
ATOM 546 O O . THR A 1 67 ? -0.725 14.852 -10.590 1.00 89.38 67 THR A O 1
ATOM 549 N N . ILE A 1 68 ? 0.510 15.908 -9.058 1.00 92.19 68 ILE A N 1
ATOM 550 C CA . ILE A 1 68 ? -0.529 15.830 -8.023 1.00 92.19 68 ILE A CA 1
ATOM 551 C C . ILE A 1 68 ? -1.490 17.010 -8.215 1.00 92.19 68 ILE A C 1
ATOM 553 O O . ILE A 1 68 ? -1.061 18.145 -8.427 1.00 92.19 68 ILE A O 1
ATOM 557 N N . LYS A 1 69 ? -2.798 16.743 -8.175 1.00 93.88 69 LYS A N 1
ATOM 558 C CA . LYS A 1 69 ? -3.857 17.760 -8.222 1.00 93.88 69 LYS A CA 1
ATOM 559 C C . LYS A 1 69 ? -4.867 17.546 -7.098 1.00 93.88 69 LYS A C 1
ATOM 561 O O . LYS A 1 69 ? -5.123 16.407 -6.717 1.00 93.88 69 LYS A O 1
ATOM 566 N N . LYS A 1 70 ? -5.498 18.630 -6.643 1.00 95.25 70 LYS A N 1
ATOM 567 C CA . LYS A 1 70 ? -6.701 18.577 -5.800 1.00 95.25 70 LYS A CA 1
ATOM 568 C C . LYS A 1 70 ? -7.933 18.412 -6.680 1.00 95.25 70 LYS A C 1
ATOM 570 O O . LYS A 1 70 ? -8.131 19.195 -7.607 1.00 95.25 70 LYS A O 1
ATOM 575 N N . ASP A 1 71 ? -8.721 17.376 -6.429 1.00 94.00 71 ASP A N 1
ATOM 576 C CA . ASP A 1 71 ? -9.940 17.078 -7.181 1.00 94.00 71 ASP A CA 1
ATOM 577 C C . ASP A 1 71 ? -10.887 16.204 -6.349 1.00 94.00 71 ASP A C 1
ATOM 579 O O . ASP A 1 71 ? -10.494 15.621 -5.338 1.00 94.00 71 ASP A O 1
ATOM 583 N N . LYS A 1 72 ? -12.136 16.065 -6.794 1.00 93.69 72 LYS A N 1
ATOM 584 C CA . LYS A 1 72 ? -13.054 15.083 -6.221 1.00 93.69 72 LYS A CA 1
ATOM 585 C C . LYS A 1 72 ? -12.683 13.674 -6.677 1.00 93.69 72 LYS A C 1
ATOM 587 O O . LYS A 1 72 ? -12.351 13.435 -7.844 1.00 93.69 72 LYS A O 1
ATOM 592 N N . GLY A 1 73 ? -12.762 12.717 -5.765 1.00 92.38 73 GLY A N 1
ATOM 593 C CA . GLY A 1 73 ? -12.441 11.335 -6.078 1.00 92.38 73 GLY A CA 1
ATOM 594 C C . GLY A 1 73 ? -12.873 10.340 -5.020 1.00 92.38 73 GLY A C 1
ATOM 595 O O . GLY A 1 73 ? -13.529 10.678 -4.029 1.00 92.38 73 GLY A O 1
ATOM 596 N N . LYS A 1 74 ? -12.521 9.084 -5.274 1.00 93.00 74 LYS A N 1
ATOM 597 C CA . LYS A 1 74 ? -12.673 8.002 -4.302 1.00 93.00 74 LYS A CA 1
ATOM 598 C C . LYS A 1 74 ? -11.472 7.981 -3.370 1.00 93.00 74 LYS A C 1
ATOM 600 O O . LYS A 1 74 ? -10.372 8.333 -3.770 1.00 93.00 74 LYS A O 1
ATOM 605 N N . TRP A 1 75 ? -11.683 7.561 -2.128 1.00 93.44 75 TRP A N 1
ATOM 606 C CA . TRP A 1 75 ? -10.657 7.602 -1.085 1.00 93.44 75 TRP A CA 1
ATOM 607 C C . TRP A 1 75 ? -9.366 6.868 -1.484 1.00 93.44 75 TRP A C 1
ATOM 609 O O . TRP A 1 75 ? -8.278 7.385 -1.257 1.00 93.44 75 TRP A O 1
ATOM 619 N N . TYR A 1 76 ? -9.481 5.734 -2.183 1.00 93.06 76 TYR A N 1
ATOM 620 C CA . TYR A 1 76 ? -8.340 4.961 -2.679 1.00 93.06 76 TYR A CA 1
ATOM 621 C C . TYR A 1 76 ? -7.592 5.645 -3.840 1.00 93.06 76 TYR A C 1
ATOM 623 O O . TYR A 1 76 ? -6.567 5.151 -4.289 1.00 93.06 76 TYR A O 1
ATOM 631 N N . GLU A 1 77 ? -8.069 6.778 -4.359 1.00 94.44 77 GLU A N 1
ATOM 632 C CA . GLU A 1 77 ? -7.313 7.612 -5.300 1.00 94.44 77 GLU A CA 1
ATOM 633 C C . GLU A 1 77 ? -6.432 8.641 -4.570 1.00 94.44 77 GLU A C 1
ATOM 635 O O . GLU A 1 77 ? -5.647 9.336 -5.210 1.00 94.44 77 GLU A O 1
ATOM 640 N N . ARG A 1 78 ? -6.530 8.778 -3.244 1.00 95.19 78 ARG A N 1
ATOM 641 C CA . ARG A 1 78 ? -5.696 9.727 -2.503 1.00 95.19 78 ARG A CA 1
ATOM 642 C C . ARG A 1 78 ? -4.220 9.351 -2.641 1.00 95.19 78 ARG A C 1
ATOM 644 O O . ARG A 1 78 ? -3.862 8.191 -2.465 1.00 95.19 78 ARG A O 1
ATOM 651 N N . VAL A 1 79 ? -3.376 10.329 -2.947 1.00 95.56 79 VAL A N 1
ATOM 652 C CA . VAL A 1 79 ? -1.923 10.234 -2.792 1.00 95.56 79 VAL A CA 1
ATOM 653 C C . VAL A 1 79 ? -1.594 10.631 -1.361 1.00 95.56 79 VAL A C 1
ATOM 655 O O . VAL A 1 79 ? -1.985 11.703 -0.904 1.00 95.56 79 VAL A O 1
ATOM 658 N N . TYR A 1 80 ? -0.908 9.744 -0.654 1.00 95.94 80 TYR A N 1
ATOM 659 C CA . TYR A 1 80 ? -0.477 9.958 0.720 1.00 95.94 80 TYR A CA 1
ATOM 660 C C . TYR A 1 80 ? 0.958 10.502 0.736 1.00 95.94 80 TYR A C 1
ATOM 662 O O . TYR A 1 80 ? 1.759 10.092 -0.119 1.00 95.94 80 TYR A O 1
ATOM 670 N N . PRO A 1 81 ? 1.306 11.391 1.688 1.00 96.19 81 PRO A N 1
ATOM 671 C CA . PRO A 1 81 ? 2.694 11.746 1.961 1.00 96.19 81 PRO A CA 1
ATOM 672 C C . PRO A 1 81 ? 3.540 10.498 2.225 1.00 96.19 81 PRO A C 1
ATOM 674 O O . PRO A 1 81 ? 3.019 9.465 2.645 1.00 96.19 81 PRO A O 1
ATOM 677 N N . SER A 1 82 ? 4.850 10.589 1.993 1.00 96.19 82 SER A N 1
ATOM 678 C CA . SER A 1 82 ? 5.749 9.477 2.321 1.00 96.19 82 SER A CA 1
ATOM 679 C C . SER A 1 82 ? 5.700 9.173 3.819 1.00 96.19 82 SER A C 1
ATOM 681 O O . SER A 1 82 ? 5.722 10.102 4.617 1.00 96.19 82 SER A O 1
ATOM 683 N N . ILE A 1 83 ? 5.742 7.900 4.210 1.00 97.25 83 ILE A N 1
ATOM 684 C CA . ILE A 1 83 ? 5.864 7.401 5.591 1.00 97.25 83 ILE A CA 1
ATOM 685 C C . ILE A 1 83 ? 7.110 7.932 6.322 1.00 97.25 83 ILE A C 1
ATOM 687 O O . ILE A 1 83 ? 7.219 7.868 7.551 1.00 97.25 83 ILE A O 1
ATOM 691 N N . LEU A 1 84 ? 8.079 8.448 5.563 1.00 96.56 84 LEU A N 1
ATOM 692 C CA . LEU A 1 84 ? 9.277 9.105 6.077 1.00 96.56 84 LEU A CA 1
ATOM 693 C C . LEU A 1 84 ? 9.086 10.611 6.326 1.00 96.56 84 LEU A C 1
ATOM 695 O O . LEU A 1 84 ? 9.958 11.222 6.935 1.00 96.56 84 LEU A O 1
ATOM 699 N N . SER A 1 85 ? 7.986 11.200 5.852 1.00 96.12 85 SER A N 1
ATOM 700 C CA . SER A 1 85 ? 7.648 12.615 6.017 1.00 96.12 85 SER A CA 1
ATOM 701 C C . SER A 1 85 ? 7.011 12.891 7.379 1.00 96.12 85 SER A C 1
ATOM 703 O O . SER A 1 85 ? 6.255 12.069 7.896 1.00 96.12 85 SER A O 1
ATOM 705 N N . ASP A 1 86 ? 7.237 14.093 7.909 1.00 94.94 86 ASP A N 1
ATOM 706 C CA . ASP A 1 86 ? 6.542 14.602 9.100 1.00 94.94 86 ASP A CA 1
ATOM 707 C C . ASP A 1 86 ? 5.050 14.889 8.829 1.00 94.94 86 ASP A C 1
ATOM 709 O O . ASP A 1 86 ? 4.254 14.996 9.758 1.00 94.94 86 ASP A O 1
ATOM 713 N N . GLU A 1 87 ? 4.660 14.988 7.555 1.00 94.88 87 GLU A N 1
ATOM 714 C CA . GLU A 1 87 ? 3.271 15.185 7.112 1.00 94.88 87 GLU A CA 1
ATOM 715 C C . GLU A 1 87 ? 2.469 13.871 7.046 1.00 94.88 87 GLU A C 1
ATOM 717 O O . GLU A 1 87 ? 1.296 13.871 6.678 1.00 94.88 87 GLU A O 1
ATOM 722 N 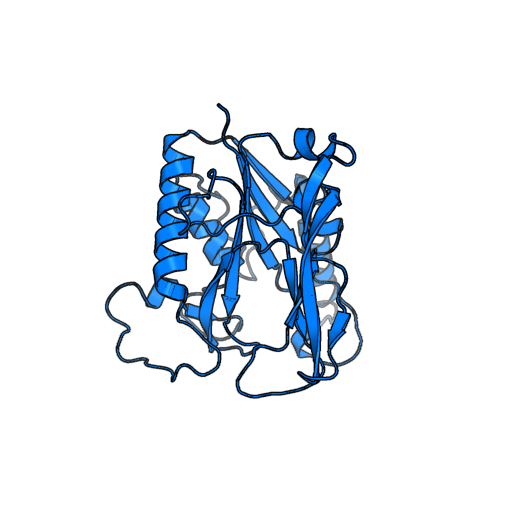N . PHE A 1 88 ? 3.091 12.728 7.346 1.00 96.44 88 PHE A N 1
ATOM 723 C CA . PHE A 1 88 ? 2.436 11.429 7.260 1.00 96.44 88 PHE A CA 1
ATOM 724 C C . PHE A 1 88 ? 1.498 11.174 8.443 1.00 96.44 88 PHE A C 1
ATOM 726 O O . PHE A 1 88 ? 1.928 11.002 9.582 1.00 96.44 88 PHE A O 1
ATOM 733 N N . GLU A 1 89 ? 0.203 11.064 8.158 1.00 95.25 89 GLU A N 1
ATOM 734 C CA . GLU A 1 89 ? -0.848 10.923 9.175 1.00 95.25 89 GLU A CA 1
ATOM 735 C C . GLU A 1 89 ? -1.189 9.464 9.528 1.00 95.25 89 GLU A C 1
ATOM 737 O O . GLU A 1 89 ? -2.247 9.184 10.088 1.00 95.25 89 GLU A O 1
ATOM 742 N N . GLY A 1 90 ? -0.311 8.508 9.212 1.00 96.06 90 GLY A N 1
ATOM 743 C CA . GLY A 1 90 ? -0.494 7.107 9.601 1.00 96.06 90 GLY A CA 1
ATOM 744 C C . GLY A 1 90 ? -1.350 6.269 8.651 1.00 96.06 90 GLY A C 1
ATOM 745 O O . GLY A 1 90 ? -1.526 5.088 8.920 1.00 96.06 90 GLY A O 1
ATOM 746 N N . GLU A 1 91 ? -1.859 6.823 7.550 1.00 97.31 91 GLU A N 1
ATOM 747 C CA . GLU A 1 91 ? -2.651 6.103 6.543 1.00 97.31 91 GLU A CA 1
ATOM 748 C C . GLU A 1 91 ? -1.907 6.007 5.210 1.00 97.31 91 GLU A C 1
ATOM 750 O O . GLU A 1 91 ? -1.167 6.914 4.837 1.00 97.31 91 GLU A O 1
ATOM 755 N N . GLY A 1 92 ? -2.128 4.934 4.453 1.00 97.19 92 GLY A N 1
ATOM 756 C CA . GLY A 1 92 ? -1.526 4.796 3.130 1.00 97.19 92 GLY A CA 1
ATOM 757 C C . GLY A 1 92 ? -1.611 3.391 2.556 1.00 97.19 92 GLY A C 1
ATOM 758 O O . GLY A 1 92 ? -2.186 2.484 3.155 1.00 97.19 92 GLY A O 1
ATOM 759 N N . PHE A 1 93 ? -1.015 3.212 1.380 1.00 97.31 93 PHE A N 1
ATOM 760 C CA . PHE A 1 93 ? -0.938 1.921 0.704 1.00 97.31 93 PHE A CA 1
ATOM 761 C C . PHE A 1 93 ? 0.509 1.525 0.450 1.00 97.31 93 PHE A C 1
ATOM 763 O O . PHE A 1 93 ? 1.276 2.298 -0.127 1.00 97.31 93 PHE A O 1
ATOM 770 N N . PHE A 1 94 ? 0.855 0.296 0.817 1.00 96.69 94 PHE A N 1
ATOM 771 C CA . PHE A 1 94 ? 2.225 -0.200 0.805 1.00 96.69 94 PHE A CA 1
ATOM 772 C C . PHE A 1 94 ? 2.296 -1.560 0.134 1.00 96.69 94 PHE A C 1
ATOM 774 O O . PHE A 1 94 ? 1.522 -2.460 0.455 1.00 96.69 94 PHE A O 1
ATOM 781 N N . GLY A 1 95 ? 3.228 -1.726 -0.794 1.00 91.81 95 GLY A N 1
ATOM 782 C CA . GLY A 1 95 ? 3.475 -3.004 -1.447 1.00 91.81 95 GLY A CA 1
ATOM 783 C C . GLY A 1 95 ? 4.954 -3.286 -1.596 1.00 91.81 95 GLY A C 1
ATOM 784 O O . GLY A 1 95 ? 5.795 -2.443 -1.307 1.00 91.81 95 GLY A O 1
ATOM 785 N N . PHE A 1 96 ? 5.263 -4.478 -2.081 1.00 86.88 96 PHE A N 1
ATOM 786 C CA . PHE A 1 96 ? 6.628 -4.910 -2.325 1.00 86.88 96 PHE A CA 1
ATOM 787 C C . PHE A 1 96 ? 6.748 -5.432 -3.750 1.00 86.88 96 PHE A C 1
ATOM 789 O O . PHE A 1 96 ? 5.872 -6.151 -4.224 1.00 86.88 96 PHE A O 1
ATOM 796 N N . GLY A 1 97 ? 7.802 -5.050 -4.454 1.00 81.06 97 GLY A N 1
ATOM 797 C CA . GLY A 1 97 ? 7.996 -5.418 -5.853 1.00 81.06 97 GLY A CA 1
ATOM 798 C C . GLY A 1 97 ? 9.463 -5.362 -6.250 1.00 81.06 97 GLY A C 1
ATOM 799 O O . GLY A 1 97 ? 10.273 -4.853 -5.475 1.00 81.06 97 GLY A O 1
ATOM 800 N N . PRO A 1 98 ? 9.827 -5.871 -7.430 1.00 75.75 98 PRO A N 1
ATOM 801 C CA . PRO A 1 98 ? 11.186 -5.745 -7.926 1.00 75.75 98 PRO A CA 1
ATOM 802 C C . PRO A 1 98 ? 11.444 -4.305 -8.382 1.00 75.75 98 PRO A C 1
ATOM 804 O O . PRO A 1 98 ? 10.527 -3.618 -8.830 1.00 75.75 98 PRO A O 1
ATOM 807 N N . VAL A 1 99 ? 12.701 -3.858 -8.312 1.00 69.38 99 VAL A N 1
ATOM 808 C CA . VAL A 1 99 ? 13.103 -2.549 -8.866 1.00 69.38 99 VAL A CA 1
ATOM 809 C C . VAL A 1 99 ? 13.007 -2.482 -10.396 1.00 69.38 99 VAL A C 1
ATOM 811 O O . VAL A 1 99 ? 12.917 -1.392 -10.951 1.00 69.38 99 VAL A O 1
ATOM 814 N N . THR A 1 100 ? 13.014 -3.630 -11.076 1.00 64.62 100 THR A N 1
ATOM 815 C CA . THR A 1 100 ? 12.940 -3.781 -12.539 1.00 64.62 100 THR A CA 1
ATOM 816 C C . THR A 1 100 ? 12.057 -4.966 -12.917 1.00 64.62 100 THR A C 1
ATOM 818 O O . THR A 1 100 ? 11.780 -5.838 -12.098 1.00 64.62 100 THR A O 1
ATOM 821 N N . HIS A 1 101 ? 11.627 -5.038 -14.176 1.00 58.75 101 HIS A N 1
ATOM 822 C CA . HIS A 1 101 ? 10.876 -6.179 -14.714 1.00 58.75 101 HIS A CA 1
ATOM 823 C C . HIS A 1 101 ? 11.776 -7.389 -15.016 1.00 58.75 101 HIS A C 1
ATOM 825 O O . HIS A 1 101 ? 11.776 -7.901 -16.132 1.00 58.75 101 HIS A O 1
ATOM 831 N N . ASP A 1 102 ? 12.565 -7.837 -14.044 1.00 51.66 102 ASP A N 1
ATOM 832 C CA . ASP A 1 102 ? 13.416 -9.012 -14.197 1.00 51.66 102 ASP A CA 1
ATOM 833 C C . ASP A 1 102 ? 13.341 -9.906 -12.944 1.00 51.66 102 ASP A C 1
ATOM 835 O O . ASP A 1 102 ? 12.984 -9.481 -11.846 1.00 51.66 102 ASP A O 1
ATOM 839 N N . THR A 1 103 ? 13.574 -11.194 -13.158 1.00 51.62 103 THR A N 1
ATOM 840 C CA . THR A 1 103 ? 13.173 -12.313 -12.293 1.00 51.62 103 THR A CA 1
ATOM 841 C C . THR A 1 103 ? 13.970 -12.439 -10.993 1.00 51.62 103 THR A C 1
ATOM 843 O O . THR A 1 103 ? 13.506 -13.122 -10.082 1.00 51.62 103 THR A O 1
ATOM 846 N N . ASN A 1 104 ? 15.125 -11.771 -10.886 1.00 56.25 104 ASN A N 1
ATOM 847 C CA . ASN A 1 104 ? 16.067 -11.883 -9.768 1.00 56.25 104 ASN A CA 1
ATOM 848 C C . ASN A 1 104 ? 16.713 -10.530 -9.432 1.00 56.25 104 ASN A C 1
ATOM 850 O O . ASN A 1 104 ? 17.864 -10.270 -9.782 1.00 56.25 104 ASN A O 1
ATOM 854 N N . HIS A 1 105 ? 15.979 -9.671 -8.728 1.00 64.94 105 HIS A N 1
ATOM 855 C CA . HIS A 1 105 ? 16.449 -8.338 -8.337 1.00 64.94 105 HIS A CA 1
ATOM 856 C C . HIS A 1 105 ? 16.183 -8.065 -6.865 1.00 64.94 105 HIS A C 1
ATOM 858 O O . HIS A 1 105 ? 15.417 -8.767 -6.202 1.00 64.94 105 HIS A O 1
ATOM 864 N N . TRP A 1 106 ? 16.794 -7.012 -6.323 1.00 71.81 106 TRP A N 1
ATOM 865 C CA . TRP A 1 106 ? 16.355 -6.547 -5.014 1.00 71.81 106 TRP A CA 1
ATOM 866 C C . TRP A 1 106 ? 14.894 -6.128 -5.075 1.00 71.81 106 TRP A C 1
ATOM 868 O O . TRP A 1 106 ? 14.449 -5.463 -6.015 1.00 71.81 106 TRP A O 1
ATOM 878 N N . GLY A 1 107 ? 14.166 -6.465 -4.020 1.00 78.50 107 GLY A N 1
ATOM 879 C CA . GLY A 1 107 ? 12.846 -5.913 -3.836 1.00 78.50 107 GLY A CA 1
ATOM 880 C C . GLY A 1 107 ? 12.901 -4.483 -3.324 1.00 78.50 107 GLY A C 1
ATOM 881 O O . GLY A 1 107 ? 13.907 -4.013 -2.791 1.00 78.50 107 GLY A O 1
ATOM 882 N N . LYS A 1 108 ? 11.799 -3.774 -3.464 1.00 84.19 108 LYS A N 1
ATOM 883 C CA . LYS A 1 108 ? 11.600 -2.426 -2.961 1.00 84.19 108 LYS A CA 1
ATOM 884 C C . LYS A 1 108 ? 10.221 -2.346 -2.340 1.00 84.19 108 LYS A C 1
ATOM 886 O O . LYS A 1 108 ? 9.268 -2.915 -2.874 1.00 84.19 108 LYS A O 1
ATOM 891 N N . VAL A 1 109 ? 10.135 -1.662 -1.204 1.00 90.12 109 VAL A N 1
ATOM 892 C CA . VAL A 1 109 ? 8.845 -1.313 -0.617 1.00 90.12 109 VAL A CA 1
ATOM 893 C C . VAL A 1 109 ? 8.360 -0.043 -1.303 1.00 90.12 109 VAL A C 1
ATOM 895 O O . VAL A 1 109 ? 9.043 0.981 -1.305 1.00 90.12 109 VAL A O 1
ATOM 898 N N . TYR A 1 110 ? 7.199 -0.143 -1.934 1.00 90.56 110 TYR A N 1
ATOM 899 C CA . TYR A 1 110 ? 6.544 0.932 -2.657 1.00 90.56 110 TYR A CA 1
ATOM 900 C C . TYR A 1 110 ? 5.446 1.536 -1.799 1.00 90.56 110 TYR A C 1
ATOM 902 O O . TYR A 1 110 ? 4.560 0.836 -1.308 1.00 90.56 110 TYR A O 1
ATOM 910 N N . GLU A 1 111 ? 5.501 2.851 -1.671 1.00 94.12 111 GLU A N 1
ATOM 911 C CA . GLU A 1 111 ? 4.438 3.678 -1.118 1.00 94.12 111 GLU A CA 1
ATOM 912 C C . GLU A 1 111 ? 3.439 4.034 -2.222 1.00 94.12 111 GLU A C 1
ATOM 914 O O . GLU A 1 111 ? 3.770 3.983 -3.408 1.00 94.12 111 GLU A O 1
ATOM 919 N N . ASN A 1 112 ? 2.215 4.405 -1.846 1.00 94.31 112 ASN A N 1
ATOM 920 C CA . ASN A 1 112 ? 1.132 4.666 -2.795 1.00 94.31 112 ASN A CA 1
ATOM 921 C C . ASN A 1 112 ? 0.938 3.516 -3.815 1.00 94.31 112 ASN A C 1
ATOM 923 O O . ASN A 1 112 ? 0.629 3.736 -4.988 1.00 94.31 112 ASN A O 1
ATOM 927 N N . ASN A 1 113 ? 1.079 2.264 -3.361 1.00 91.81 113 ASN A N 1
ATOM 928 C CA . ASN A 1 113 ? 1.061 1.081 -4.230 1.00 91.81 113 ASN A CA 1
ATOM 929 C C . ASN A 1 113 ? -0.334 0.714 -4.786 1.00 91.81 113 ASN A C 1
ATOM 931 O O . ASN A 1 113 ? -0.468 -0.219 -5.580 1.00 91.81 113 ASN A O 1
ATOM 935 N N . GLN A 1 114 ? -1.379 1.455 -4.419 1.00 92.00 114 GLN A N 1
ATOM 936 C CA . GLN A 1 114 ? -2.673 1.457 -5.105 1.00 92.00 114 GLN A CA 1
ATOM 937 C C . GLN A 1 114 ? -2.600 2.091 -6.504 1.00 92.00 114 GLN A C 1
ATOM 939 O O . GLN A 1 114 ? -3.505 1.905 -7.322 1.00 92.00 114 GLN A O 1
ATOM 944 N N . TYR A 1 115 ? -1.497 2.776 -6.805 1.00 88.75 115 TYR A N 1
ATOM 945 C CA . TYR A 1 115 ? -1.071 3.139 -8.146 1.00 88.75 115 TYR A CA 1
ATOM 946 C C . TYR A 1 115 ? -0.060 2.122 -8.690 1.00 88.75 115 TYR A C 1
ATOM 948 O O . TYR A 1 115 ? 0.810 1.633 -7.972 1.00 88.75 115 TYR A O 1
ATOM 956 N N . ALA A 1 116 ? -0.181 1.794 -9.973 1.00 82.12 116 ALA A N 1
ATOM 957 C CA . ALA A 1 116 ? 0.809 1.027 -10.712 1.00 82.12 116 ALA A CA 1
ATOM 958 C C . ALA A 1 116 ? 1.611 1.972 -11.624 1.00 82.12 116 ALA A C 1
ATOM 960 O O . ALA A 1 116 ? 1.005 2.851 -12.251 1.00 82.12 116 ALA A O 1
ATOM 961 N N . PRO A 1 117 ? 2.942 1.807 -11.712 1.00 74.94 117 PRO A N 1
ATOM 962 C CA . PRO A 1 117 ? 3.720 2.457 -12.754 1.00 74.94 117 PRO A CA 1
ATOM 963 C C . PRO A 1 117 ? 3.333 1.865 -14.116 1.00 74.94 117 PRO A C 1
ATOM 965 O O . PRO A 1 117 ? 3.220 0.648 -14.265 1.00 74.94 117 PRO A O 1
ATOM 968 N N . GLU A 1 118 ? 3.118 2.721 -15.108 1.00 72.00 118 GLU A N 1
ATOM 969 C CA . GLU A 1 118 ? 2.850 2.340 -16.494 1.00 72.00 118 GLU A CA 1
ATOM 970 C C . GLU A 1 118 ? 3.991 2.860 -17.370 1.00 72.00 118 GLU A C 1
ATOM 972 O O . GLU A 1 118 ? 4.342 4.044 -17.322 1.00 72.00 118 GLU A O 1
ATOM 977 N N . GLY A 1 119 ? 4.626 1.941 -18.105 1.00 62.62 119 GLY A N 1
ATOM 978 C CA . GLY A 1 119 ? 5.796 2.223 -18.932 1.00 62.62 119 GLY A CA 1
ATOM 979 C C . GLY A 1 119 ? 5.501 3.251 -20.015 1.00 62.62 119 GLY A C 1
ATOM 980 O O . GLY A 1 119 ? 4.542 3.114 -20.773 1.00 62.62 119 GLY A O 1
ATOM 981 N N . ASN A 1 120 ? 6.362 4.259 -20.138 1.00 61.19 120 ASN A N 1
ATOM 982 C CA . ASN A 1 120 ? 6.483 5.007 -21.379 1.00 61.19 120 ASN A CA 1
ATOM 983 C C . ASN A 1 120 ? 7.301 4.171 -22.371 1.00 61.19 120 ASN A C 1
ATOM 985 O O . ASN A 1 120 ? 8.359 3.647 -22.035 1.00 61.19 120 ASN A O 1
ATOM 989 N N . ASN A 1 121 ? 6.865 4.109 -23.629 1.00 54.94 121 ASN A N 1
ATOM 990 C CA . ASN A 1 121 ? 7.577 3.423 -24.719 1.00 54.94 121 ASN A CA 1
ATOM 991 C C . ASN A 1 121 ? 8.909 4.104 -25.128 1.00 54.94 121 ASN A 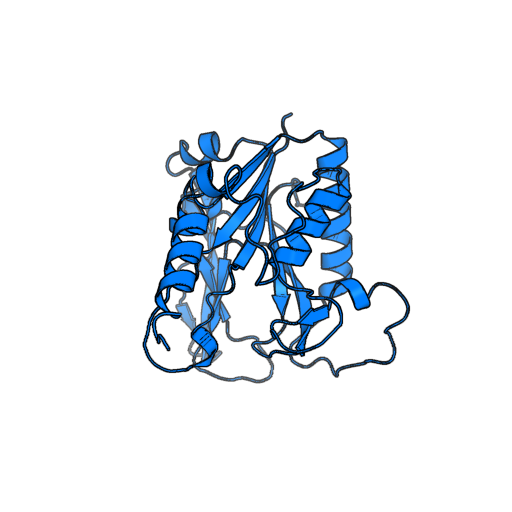C 1
ATOM 993 O O . ASN A 1 121 ? 9.391 3.889 -26.238 1.00 54.94 121 ASN A O 1
ATOM 997 N N . VAL A 1 122 ? 9.490 4.961 -24.281 1.00 52.53 122 VAL A N 1
ATOM 998 C CA . VAL A 1 122 ? 10.687 5.753 -24.584 1.00 52.53 122 VAL A CA 1
ATOM 999 C C . VAL A 1 122 ? 11.717 5.533 -23.480 1.00 52.53 122 VAL A C 1
ATOM 1001 O O . VAL A 1 122 ? 11.519 5.921 -22.331 1.00 52.53 122 VAL A O 1
ATOM 1004 N N . VAL A 1 123 ? 12.807 4.868 -23.855 1.00 47.38 123 VAL A N 1
ATOM 1005 C CA . VAL A 1 123 ? 13.921 4.478 -22.988 1.00 47.38 123 VAL A CA 1
ATOM 1006 C C . VAL A 1 123 ? 14.882 5.661 -22.869 1.00 47.38 123 VAL A C 1
ATOM 1008 O O . VAL A 1 123 ? 15.553 6.007 -23.838 1.00 47.38 123 VAL A O 1
ATOM 1011 N N . ASN A 1 124 ? 14.958 6.289 -21.696 1.00 47.53 124 ASN A N 1
ATOM 1012 C CA . ASN A 1 124 ? 16.094 7.131 -21.324 1.00 47.53 124 ASN A CA 1
ATOM 1013 C C . ASN A 1 124 ? 16.684 6.583 -20.018 1.00 47.53 124 ASN A C 1
ATOM 1015 O O . ASN A 1 124 ? 15.960 6.294 -19.072 1.00 47.53 124 ASN A O 1
ATOM 1019 N N . GLU A 1 125 ? 17.999 6.408 -19.997 1.00 44.62 125 GLU A N 1
ATOM 1020 C CA . GLU A 1 125 ? 18.773 5.664 -18.997 1.00 44.62 125 GLU A CA 1
ATOM 1021 C C . GLU A 1 125 ? 18.874 6.343 -17.614 1.00 44.62 125 GLU A C 1
ATOM 1023 O O . GLU A 1 125 ? 19.352 5.731 -16.657 1.00 44.62 125 GLU A O 1
ATOM 1028 N N . TYR A 1 126 ? 18.390 7.585 -17.483 1.00 43.78 126 TYR A N 1
ATOM 1029 C CA . TYR A 1 126 ? 18.540 8.399 -16.268 1.00 43.78 126 TYR A CA 1
ATOM 1030 C C . TYR A 1 126 ? 17.237 8.741 -15.532 1.00 43.78 126 TYR A C 1
ATOM 1032 O O . TYR A 1 126 ? 17.294 9.238 -14.407 1.00 43.78 126 TYR A O 1
ATOM 1040 N N . VAL A 1 127 ? 16.069 8.492 -16.131 1.00 50.72 127 VAL A N 1
ATOM 1041 C CA . VAL A 1 127 ? 14.763 8.784 -15.519 1.00 50.72 127 VAL A CA 1
ATOM 1042 C C . VAL A 1 127 ? 13.863 7.582 -15.733 1.00 50.72 127 VAL A C 1
ATOM 1044 O O . VAL A 1 127 ? 13.640 7.196 -16.874 1.00 50.72 127 VAL A O 1
ATOM 1047 N N . GLU A 1 128 ? 13.345 7.007 -14.647 1.00 52.66 128 GLU A N 1
ATOM 1048 C CA . GLU A 1 128 ? 12.311 5.974 -14.712 1.00 52.66 128 GLU A CA 1
ATOM 1049 C C . GLU A 1 128 ? 11.105 6.539 -15.482 1.00 52.66 128 GLU A C 1
ATOM 1051 O O . GLU A 1 128 ? 10.410 7.419 -14.965 1.00 52.66 128 GLU A O 1
ATOM 1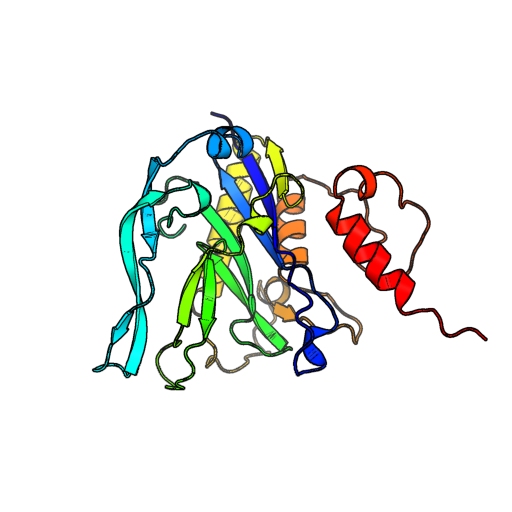056 N N . PRO A 1 129 ? 10.861 6.108 -16.732 1.00 59.38 129 PRO A N 1
ATOM 1057 C CA . PRO A 1 129 ? 9.940 6.789 -17.617 1.00 59.38 129 PRO A CA 1
ATOM 1058 C C . PRO A 1 129 ? 8.545 6.223 -17.346 1.00 59.38 129 PRO A C 1
ATOM 1060 O O . PRO A 1 129 ? 7.914 5.650 -18.226 1.00 59.38 129 PRO A O 1
ATOM 1063 N N . TYR A 1 130 ? 8.057 6.359 -16.117 1.00 67.06 130 TYR A N 1
ATOM 1064 C CA . TYR A 1 130 ? 6.746 5.875 -15.709 1.00 67.06 130 TYR A CA 1
ATOM 1065 C C . TYR A 1 130 ? 5.822 7.036 -15.397 1.00 67.06 130 TYR A C 1
ATOM 1067 O O . TYR A 1 130 ? 6.211 8.045 -14.806 1.00 67.06 130 TYR A O 1
ATOM 1075 N N . TYR A 1 131 ? 4.559 6.847 -15.741 1.00 77.50 131 TYR A N 1
ATOM 1076 C CA . TYR A 1 131 ? 3.484 7.568 -15.093 1.00 77.50 131 TYR A CA 1
ATOM 1077 C C . TYR A 1 131 ? 2.691 6.629 -14.193 1.00 77.50 131 TYR A C 1
ATOM 1079 O O . TYR A 1 131 ? 2.749 5.410 -14.331 1.00 77.50 131 TYR A O 1
ATOM 1087 N N . TYR A 1 132 ? 1.940 7.199 -13.257 1.00 83.00 132 TYR A N 1
ATOM 1088 C CA . TYR A 1 132 ? 1.164 6.424 -12.302 1.00 83.00 132 TYR A CA 1
ATOM 1089 C C . TYR A 1 132 ? -0.292 6.356 -12.727 1.00 83.00 132 TYR A C 1
ATOM 1091 O O . TYR A 1 132 ? -0.938 7.374 -12.982 1.00 83.00 132 TYR A O 1
ATOM 1099 N N . LYS A 1 133 ? -0.829 5.142 -12.757 1.00 83.75 133 LYS A N 1
ATOM 1100 C CA . LYS A 1 133 ? -2.247 4.893 -12.993 1.00 83.75 133 LYS A CA 1
ATOM 1101 C C . LYS A 1 133 ? -2.825 4.144 -11.815 1.00 83.75 133 LYS A C 1
ATOM 1103 O O . LYS A 1 133 ? -2.210 3.215 -11.299 1.00 83.75 133 LYS A O 1
ATOM 1108 N N . THR A 1 134 ? -4.004 4.555 -11.365 1.00 85.38 134 THR A N 1
ATOM 1109 C CA . THR A 1 134 ? -4.711 3.822 -10.315 1.00 85.38 134 THR A CA 1
ATOM 1110 C C . THR A 1 134 ? -4.911 2.386 -10.786 1.00 85.38 134 THR A C 1
ATOM 1112 O O . THR A 1 134 ? -5.290 2.155 -11.939 1.00 85.38 134 THR A O 1
ATOM 1115 N N . ARG A 1 135 ? -4.654 1.412 -9.910 1.00 85.56 135 ARG A N 1
ATOM 1116 C CA . ARG A 1 135 ? -4.963 0.011 -10.208 1.00 85.56 135 ARG A CA 1
ATOM 1117 C C . ARG A 1 135 ? -6.440 -0.132 -10.567 1.00 85.56 135 ARG A C 1
ATOM 1119 O O . ARG A 1 135 ? -7.268 0.711 -10.221 1.00 85.56 135 ARG A O 1
ATOM 1126 N N . SER A 1 136 ? -6.768 -1.203 -11.290 1.00 84.19 136 SER A N 1
ATOM 1127 C CA . SER A 1 136 ? -8.135 -1.443 -11.756 1.00 84.19 136 SER A CA 1
ATOM 1128 C C . SER A 1 136 ? -9.137 -1.317 -10.609 1.00 84.19 136 SER A C 1
ATOM 1130 O O . SER A 1 136 ? -8.869 -1.775 -9.496 1.00 84.19 136 SER A O 1
ATOM 1132 N N . LEU A 1 137 ? -10.313 -0.751 -10.897 1.00 85.81 137 LEU A N 1
ATOM 1133 C CA . LEU A 1 137 ? -11.397 -0.596 -9.920 1.00 85.81 137 LEU A CA 1
ATOM 1134 C C . LEU A 1 137 ? -11.703 -1.910 -9.186 1.00 85.81 137 LEU A C 1
ATOM 1136 O O . LEU A 1 137 ? -11.994 -1.901 -7.994 1.00 85.81 137 LEU A O 1
ATOM 1140 N N . SER A 1 138 ? -11.575 -3.039 -9.890 1.00 82.31 138 SER A N 1
ATOM 1141 C CA . SER A 1 138 ? -11.796 -4.365 -9.327 1.00 82.31 138 SER A CA 1
ATOM 1142 C C . SER A 1 138 ? -10.890 -4.696 -8.147 1.00 82.31 138 SER A C 1
ATOM 1144 O O . SER A 1 138 ? -11.305 -5.453 -7.281 1.00 82.31 138 SER A O 1
ATOM 1146 N N . THR A 1 139 ? -9.695 -4.111 -8.075 1.00 84.12 139 THR A N 1
ATOM 1147 C CA . THR A 1 139 ? -8.762 -4.262 -6.947 1.00 84.12 139 THR A CA 1
ATOM 1148 C C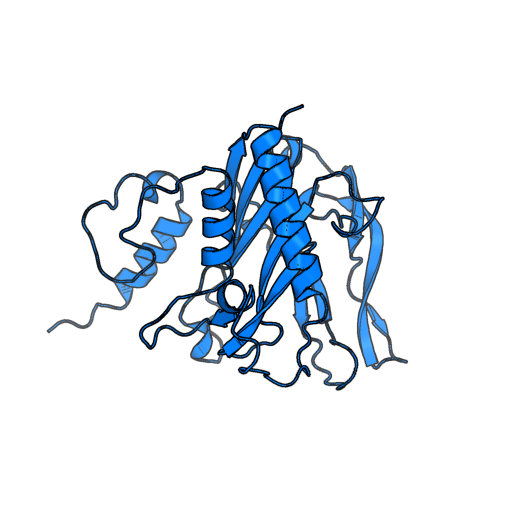 . THR A 1 139 ? -9.398 -3.832 -5.627 1.00 84.12 139 THR A C 1
ATOM 1150 O O . THR A 1 139 ? -9.139 -4.437 -4.597 1.00 84.12 139 THR A O 1
ATOM 1153 N N . PHE A 1 140 ? -10.252 -2.807 -5.657 1.00 88.88 140 PHE A N 1
ATOM 1154 C CA . PHE A 1 140 ? -10.845 -2.214 -4.457 1.00 88.88 140 PHE A CA 1
ATOM 1155 C C . PHE A 1 140 ? -12.216 -2.794 -4.109 1.00 88.88 140 PHE A C 1
ATOM 1157 O O . PHE A 1 140 ? -12.802 -2.395 -3.105 1.00 88.88 140 PHE A O 1
ATOM 1164 N N . TRP A 1 141 ? -12.738 -3.726 -4.912 1.00 83.31 141 TRP A N 1
ATOM 1165 C CA . TRP A 1 141 ? -14.002 -4.395 -4.618 1.00 83.31 141 TRP A CA 1
ATOM 1166 C C . TRP A 1 141 ? -13.909 -5.239 -3.346 1.00 83.31 141 TRP A C 1
ATOM 1168 O O . TRP A 1 141 ? -12.867 -5.826 -3.056 1.00 83.31 141 TRP A O 1
ATOM 1178 N N . GLN A 1 142 ? -15.025 -5.360 -2.624 1.00 80.00 142 GLN A N 1
ATOM 1179 C CA . GLN A 1 142 ? -15.096 -6.083 -1.351 1.00 80.00 142 GLN A CA 1
ATOM 1180 C C . GLN A 1 142 ? -14.599 -7.535 -1.468 1.00 80.00 142 GLN A C 1
ATOM 1182 O O . GLN A 1 142 ? -13.896 -8.017 -0.591 1.00 80.00 142 GLN A O 1
ATOM 1187 N N . GLN A 1 143 ? -14.876 -8.211 -2.588 1.00 77.75 143 GLN A N 1
ATOM 1188 C CA . GLN A 1 143 ? -14.420 -9.582 -2.853 1.00 77.75 143 GLN A CA 1
ATOM 1189 C C . GLN A 1 143 ? -12.910 -9.729 -3.114 1.00 77.75 143 GLN A C 1
ATOM 1191 O O . GLN A 1 143 ? -12.415 -10.854 -3.133 1.00 77.75 143 GLN A O 1
ATOM 1196 N N . ASN A 1 144 ? -12.197 -8.624 -3.346 1.00 77.00 144 ASN A N 1
ATOM 1197 C CA . ASN A 1 144 ? -10.761 -8.593 -3.640 1.00 77.00 144 ASN A CA 1
ATOM 1198 C C . ASN A 1 144 ? -9.948 -7.958 -2.507 1.00 77.00 144 ASN A C 1
ATOM 1200 O O . ASN A 1 144 ? -8.760 -7.678 -2.680 1.00 77.00 144 ASN A O 1
ATOM 1204 N N . ARG A 1 145 ? -10.571 -7.757 -1.339 1.00 81.31 145 ARG A N 1
ATOM 1205 C CA . ARG A 1 145 ? -9.890 -7.265 -0.148 1.00 81.31 145 ARG A CA 1
ATOM 1206 C C . ARG A 1 145 ? -10.270 -8.027 1.114 1.00 81.31 145 ARG A C 1
ATOM 1208 O O . ARG A 1 145 ? -11.366 -8.566 1.223 1.00 81.31 145 ARG A O 1
ATOM 1215 N N . CYS A 1 146 ? -9.364 -8.044 2.083 1.00 84.19 146 CYS A N 1
ATOM 1216 C CA . CYS A 1 146 ? -9.595 -8.597 3.414 1.00 84.19 146 CYS A CA 1
ATOM 1217 C C . CYS A 1 146 ? -9.233 -7.548 4.459 1.00 84.19 146 CYS A C 1
ATOM 1219 O O . CYS A 1 146 ? -8.090 -7.102 4.474 1.00 84.19 146 CYS A O 1
ATOM 1221 N N . VAL A 1 147 ? -10.193 -7.146 5.293 1.00 85.94 147 VAL A N 1
ATOM 1222 C CA . VAL A 1 147 ? -10.021 -6.087 6.297 1.00 85.94 147 VAL A CA 1
ATOM 1223 C C . VAL A 1 147 ? -9.877 -6.710 7.682 1.00 85.94 147 VAL A C 1
ATOM 1225 O O . VAL A 1 147 ? -10.698 -7.536 8.079 1.00 85.94 147 VAL A O 1
ATOM 1228 N N . PHE A 1 148 ? -8.863 -6.276 8.423 1.00 88.94 148 PHE A N 1
ATOM 1229 C CA . PHE A 1 148 ? -8.633 -6.617 9.821 1.00 88.94 148 PHE A CA 1
ATOM 1230 C C . PHE A 1 148 ? -8.738 -5.352 10.666 1.00 88.94 148 PHE A C 1
ATOM 1232 O O . PHE A 1 148 ? -8.006 -4.393 10.425 1.00 88.94 148 PHE A O 1
ATOM 1239 N N . GLU A 1 149 ? -9.620 -5.350 11.663 1.00 92.56 149 GLU A N 1
ATOM 1240 C CA . GLU A 1 149 ? -9.550 -4.373 12.752 1.00 92.56 149 GLU A CA 1
ATOM 1241 C C . GLU A 1 149 ? -8.464 -4.825 13.731 1.00 92.56 149 GLU A C 1
ATOM 1243 O O . GLU A 1 149 ? -8.473 -5.970 14.190 1.00 92.56 149 GLU A O 1
ATOM 1248 N N . VAL A 1 150 ? -7.508 -3.945 14.018 1.00 89.50 150 VAL A N 1
ATOM 1249 C CA . VAL A 1 150 ? -6.332 -4.248 14.842 1.00 89.50 150 VAL A CA 1
ATOM 1250 C C . VAL A 1 150 ? -6.225 -3.287 16.017 1.00 89.50 150 VAL A C 1
ATOM 1252 O O . VAL A 1 150 ? -6.811 -2.201 16.025 1.00 89.50 150 VAL A O 1
ATOM 1255 N N . SER A 1 151 ? -5.448 -3.668 17.030 1.00 93.94 151 SER A N 1
ATOM 1256 C CA . SER A 1 151 ? -5.119 -2.746 18.111 1.00 93.94 151 SER A CA 1
ATOM 1257 C C . SER A 1 151 ? -4.210 -1.618 17.612 1.00 93.94 151 SER A C 1
ATOM 1259 O O . SER A 1 151 ? -3.473 -1.762 16.634 1.00 93.94 151 SER A O 1
ATOM 1261 N N . LYS A 1 152 ? -4.211 -0.493 18.333 1.00 96.44 152 LYS A N 1
ATOM 1262 C CA . LYS A 1 152 ? -3.283 0.615 18.076 1.00 96.44 152 LYS A CA 1
ATOM 1263 C C . LYS A 1 152 ? -1.819 0.154 18.102 1.00 96.44 152 LYS A C 1
ATOM 1265 O O . LYS A 1 152 ? -1.049 0.524 17.227 1.00 96.44 152 LYS A O 1
ATOM 1270 N N . GLU A 1 153 ? -1.460 -0.678 19.078 1.00 96.62 153 GLU A N 1
ATOM 1271 C CA . GLU A 1 153 ? -0.100 -1.208 19.236 1.00 96.62 153 GLU A CA 1
ATOM 1272 C C . GLU A 1 153 ? 0.317 -2.070 18.036 1.00 96.62 153 GLU A C 1
ATOM 1274 O O . GLU A 1 153 ? 1.423 -1.924 17.520 1.00 96.62 153 GLU A O 1
ATOM 1279 N N . GLN A 1 154 ? -0.582 -2.928 17.543 1.00 95.06 154 GLN A N 1
ATOM 1280 C CA . GLN A 1 154 ? -0.344 -3.715 16.331 1.00 95.06 154 GLN A CA 1
ATOM 1281 C C . GLN A 1 154 ? -0.163 -2.805 15.112 1.00 95.06 154 GLN A C 1
ATOM 1283 O O . GLN A 1 154 ? 0.754 -3.012 14.322 1.00 95.06 154 GLN A O 1
ATOM 1288 N N . TYR A 1 155 ? -1.003 -1.779 14.974 1.00 97.00 155 TYR A N 1
ATOM 1289 C CA . TYR A 1 155 ? -0.928 -0.834 13.865 1.00 97.00 155 TYR A CA 1
ATOM 1290 C C . TYR A 1 155 ? 0.388 -0.046 13.852 1.00 97.00 155 TYR A C 1
ATOM 1292 O O . TYR A 1 155 ? 1.056 0.014 12.823 1.00 97.00 155 TYR A O 1
ATOM 1300 N N . GLU A 1 156 ? 0.794 0.513 14.994 1.00 97.25 156 GLU A N 1
ATOM 1301 C CA . GLU A 1 156 ? 2.048 1.266 15.132 1.00 97.25 156 GLU A CA 1
ATOM 1302 C C . GLU A 1 156 ? 3.267 0.367 14.884 1.00 97.25 156 GLU A C 1
ATOM 1304 O O . GLU A 1 156 ? 4.164 0.739 14.129 1.00 97.25 156 GLU A O 1
ATOM 1309 N N . LYS A 1 157 ? 3.259 -0.865 15.411 1.00 96.31 157 LYS A N 1
ATOM 1310 C CA . LYS A 1 157 ? 4.313 -1.856 15.148 1.00 96.31 157 LYS A CA 1
ATOM 1311 C C . LYS A 1 157 ? 4.434 -2.192 13.658 1.00 96.31 157 LYS A C 1
ATOM 1313 O O . LYS A 1 157 ? 5.548 -2.288 13.136 1.00 96.31 157 LYS A O 1
ATOM 1318 N N . LEU A 1 158 ? 3.306 -2.378 12.967 1.00 95.94 158 LEU A N 1
ATOM 1319 C CA . LEU A 1 158 ? 3.289 -2.608 11.521 1.00 95.94 158 LEU A CA 1
ATOM 1320 C C . LEU A 1 158 ? 3.864 -1.404 10.771 1.00 95.94 158 LEU A C 1
ATOM 1322 O O . LEU A 1 158 ? 4.699 -1.571 9.880 1.00 95.94 158 LEU A O 1
ATOM 1326 N N . LEU A 1 159 ? 3.430 -0.202 11.143 1.00 97.25 159 LEU A N 1
ATOM 1327 C CA . LEU A 1 159 ? 3.842 1.041 10.511 1.00 97.25 159 LEU A CA 1
ATOM 1328 C C . LEU A 1 159 ? 5.355 1.266 10.637 1.00 97.25 159 LEU A C 1
ATOM 1330 O O . LEU A 1 159 ? 6.018 1.517 9.631 1.00 97.25 159 LEU A O 1
ATOM 1334 N N . ASP A 1 160 ? 5.922 1.081 11.830 1.00 96.56 160 ASP A N 1
ATOM 1335 C CA . ASP A 1 160 ? 7.367 1.180 12.073 1.00 96.56 160 ASP A CA 1
ATOM 1336 C C . ASP A 1 160 ? 8.161 0.134 11.281 1.00 96.56 160 ASP A C 1
ATOM 1338 O O . ASP A 1 160 ? 9.238 0.421 10.744 1.00 96.56 160 ASP A O 1
ATOM 1342 N N . SER A 1 161 ? 7.614 -1.079 11.156 1.00 95.00 161 SER A N 1
ATOM 1343 C CA . SER A 1 161 ? 8.206 -2.132 10.331 1.00 95.00 161 SER A CA 1
ATOM 1344 C C . SER A 1 161 ? 8.253 -1.731 8.853 1.00 95.00 161 SER A C 1
ATOM 1346 O O . SER A 1 161 ? 9.303 -1.849 8.221 1.00 95.00 161 SER A O 1
ATOM 1348 N N . ILE A 1 162 ? 7.149 -1.215 8.301 1.00 96.25 162 ILE A N 1
ATOM 1349 C CA . ILE A 1 162 ? 7.088 -0.739 6.910 1.00 96.25 162 ILE A CA 1
ATOM 1350 C C . ILE A 1 162 ? 8.036 0.448 6.715 1.00 96.25 162 ILE A C 1
ATOM 1352 O O . ILE A 1 162 ? 8.811 0.457 5.761 1.00 96.25 162 ILE A O 1
ATOM 1356 N N . LYS A 1 163 ? 8.037 1.416 7.638 1.00 95.94 163 LYS A N 1
ATOM 1357 C CA . LYS A 1 163 ? 8.905 2.602 7.598 1.00 95.94 163 LYS A CA 1
ATOM 1358 C C . LYS A 1 163 ? 10.381 2.224 7.534 1.00 95.94 163 LYS A C 1
ATOM 1360 O O . LYS A 1 163 ? 11.131 2.769 6.724 1.00 95.94 163 LYS A O 1
ATOM 1365 N N . THR A 1 164 ? 10.782 1.255 8.354 1.00 93.25 164 THR A N 1
ATOM 1366 C CA . THR A 1 164 ? 12.149 0.726 8.376 1.00 93.25 164 THR A CA 1
ATOM 1367 C C . THR A 1 164 ? 12.544 0.159 7.011 1.00 93.25 164 THR A C 1
ATOM 1369 O O . THR A 1 164 ? 13.637 0.431 6.519 1.00 93.25 164 THR A O 1
ATOM 1372 N N . GLU A 1 165 ? 11.657 -0.587 6.357 1.00 92.12 165 GLU A N 1
ATOM 1373 C CA . GLU A 1 165 ? 11.948 -1.185 5.052 1.00 92.12 165 GLU A CA 1
ATOM 1374 C C . GLU A 1 165 ? 11.872 -0.183 3.895 1.00 92.12 165 GLU A C 1
ATOM 1376 O O . GLU A 1 165 ? 12.661 -0.282 2.954 1.00 92.12 165 GLU A O 1
ATOM 1381 N N . VAL A 1 166 ? 10.997 0.825 3.963 1.00 91.44 166 VAL A N 1
ATOM 1382 C CA . VAL A 1 166 ? 11.017 1.955 3.018 1.00 91.44 166 VAL A CA 1
ATOM 1383 C C . VAL A 1 166 ? 12.368 2.664 3.099 1.00 91.44 166 VAL A C 1
ATOM 1385 O O . VAL A 1 166 ? 13.032 2.835 2.078 1.00 91.44 166 VAL A O 1
ATOM 1388 N N . GLU A 1 167 ? 12.847 2.979 4.304 1.00 90.44 167 GLU A N 1
ATOM 1389 C CA . GLU A 1 167 ? 14.157 3.610 4.503 1.00 90.44 167 GLU A CA 1
ATOM 1390 C C . GLU A 1 167 ? 15.312 2.742 3.968 1.00 90.44 167 GLU A C 1
ATOM 1392 O O . GLU A 1 167 ? 16.213 3.251 3.295 1.00 90.44 167 GLU A O 1
ATOM 1397 N N . GLN A 1 168 ? 15.268 1.426 4.201 1.00 85.94 168 GLN A N 1
ATOM 1398 C CA . GLN A 1 168 ? 16.277 0.475 3.713 1.00 85.94 168 GLN A CA 1
ATOM 1399 C C . GLN A 1 168 ? 16.257 0.297 2.189 1.00 85.94 168 GLN A C 1
ATOM 1401 O O . GLN A 1 168 ? 17.300 0.052 1.578 1.00 85.94 168 GLN A O 1
ATOM 1406 N N . THR A 1 169 ? 15.082 0.389 1.562 1.00 84.62 169 THR A N 1
ATOM 1407 C CA . THR A 1 169 ? 14.915 0.115 0.128 1.00 84.62 169 THR A CA 1
ATOM 1408 C C . THR A 1 169 ? 14.863 1.362 -0.752 1.00 84.62 169 THR A C 1
ATOM 1410 O O . THR A 1 169 ? 14.988 1.232 -1.969 1.00 84.62 169 THR A O 1
ATOM 1413 N N . LYS A 1 170 ? 14.780 2.576 -0.187 1.00 83.88 170 LYS A N 1
ATOM 1414 C CA . LYS A 1 170 ? 14.618 3.829 -0.955 1.00 83.88 170 LYS A CA 1
ATOM 1415 C C . LYS A 1 170 ? 15.694 4.085 -2.011 1.00 83.88 170 LYS A C 1
ATOM 1417 O O . LYS A 1 170 ? 15.411 4.701 -3.033 1.00 83.88 170 LYS A O 1
ATOM 1422 N N . LYS A 1 171 ? 16.928 3.624 -1.766 1.00 79.31 171 LYS A N 1
ATOM 1423 C CA . LYS A 1 171 ? 18.075 3.801 -2.675 1.00 79.31 171 LYS A CA 1
ATOM 1424 C C . LYS A 1 171 ? 18.196 2.697 -3.729 1.00 79.31 171 LYS A C 1
ATOM 1426 O O . LYS A 1 171 ? 19.099 2.763 -4.555 1.00 79.31 171 LYS A O 1
ATOM 1431 N N . ARG A 1 172 ? 17.336 1.675 -3.690 1.00 77.62 172 ARG A N 1
ATOM 1432 C CA . ARG A 1 172 ? 17.356 0.584 -4.667 1.00 77.62 172 ARG A CA 1
ATOM 1433 C C . ARG A 1 172 ? 16.767 1.097 -5.979 1.00 77.62 172 ARG A C 1
ATOM 1435 O O . ARG A 1 172 ? 15.619 1.546 -6.016 1.00 77.62 172 ARG A O 1
ATOM 1442 N N . THR A 1 173 ? 17.583 1.058 -7.024 1.00 69.56 173 THR A N 1
ATOM 1443 C CA . THR A 1 173 ? 17.254 1.502 -8.381 1.00 69.56 173 THR A CA 1
ATOM 1444 C C . THR A 1 173 ? 17.581 0.389 -9.377 1.00 69.56 173 THR A C 1
ATOM 1446 O O . THR A 1 173 ? 18.380 -0.493 -9.049 1.00 69.56 173 THR A O 1
ATOM 1449 N N . PRO A 1 174 ? 17.026 0.441 -10.600 1.00 63.91 174 PRO A N 1
ATOM 1450 C CA . PRO A 1 174 ? 17.379 -0.478 -11.682 1.00 63.91 174 PRO A CA 1
ATOM 1451 C C . PRO A 1 174 ? 18.874 -0.640 -11.966 1.00 63.91 174 PRO A C 1
ATOM 1453 O O . PRO A 1 174 ? 19.305 -1.703 -12.396 1.00 63.91 174 PRO A O 1
ATOM 1456 N N . ASN A 1 175 ? 19.652 0.418 -11.726 1.00 62.56 175 ASN A N 1
ATOM 1457 C CA . ASN A 1 175 ? 21.064 0.508 -12.095 1.00 62.56 175 ASN A CA 1
ATOM 1458 C C . ASN A 1 175 ? 22.013 0.234 -10.920 1.00 62.56 175 ASN A C 1
ATOM 1460 O O . ASN A 1 175 ? 23.222 0.407 -11.059 1.00 62.56 175 ASN A O 1
ATOM 1464 N N . LEU A 1 176 ? 21.489 -0.117 -9.742 1.00 63.94 176 LEU A N 1
ATOM 1465 C CA . LEU A 1 176 ? 22.336 -0.525 -8.629 1.00 63.94 176 LEU A CA 1
ATOM 1466 C C . LEU A 1 176 ? 23.043 -1.834 -9.031 1.00 63.94 176 LEU A C 1
ATOM 1468 O O . LEU A 1 176 ? 22.389 -2.759 -9.504 1.00 63.94 176 LEU A O 1
ATOM 1472 N N . GLU A 1 177 ? 24.368 -1.923 -8.884 1.00 60.38 177 GLU A N 1
ATOM 1473 C CA . GLU A 1 177 ? 25.105 -3.165 -9.174 1.00 60.38 177 GLU A CA 1
ATOM 1474 C C . GLU A 1 177 ? 24.843 -4.216 -8.099 1.00 60.38 177 GLU A C 1
ATOM 1476 O O . GLU A 1 177 ? 24.895 -3.908 -6.902 1.00 60.38 177 GLU A O 1
ATOM 1481 N N . GLN A 1 178 ? 24.520 -5.446 -8.518 1.00 60.25 178 GLN A N 1
ATOM 1482 C CA . GLN A 1 178 ? 24.141 -6.522 -7.606 1.00 60.25 178 GLN A CA 1
ATOM 1483 C C . GLN A 1 178 ? 25.280 -6.901 -6.656 1.00 60.25 178 GLN A C 1
ATOM 1485 O O . GLN A 1 178 ? 26.099 -7.764 -6.961 1.00 60.25 178 GLN A O 1
ATOM 1490 N N . ASP A 1 179 ? 25.305 -6.292 -5.471 1.00 55.31 179 ASP A N 1
ATOM 1491 C CA . ASP A 1 179 ? 26.238 -6.650 -4.409 1.00 55.31 179 ASP A CA 1
ATOM 1492 C C . ASP A 1 179 ? 25.691 -7.813 -3.565 1.00 55.31 179 ASP A C 1
ATOM 1494 O O . ASP A 1 179 ? 25.009 -7.637 -2.552 1.00 55.31 179 ASP A O 1
ATOM 1498 N N . ASN A 1 180 ? 26.020 -9.032 -3.995 1.00 53.75 180 ASN A N 1
ATOM 1499 C CA . ASN A 1 180 ? 25.721 -10.266 -3.266 1.00 53.75 180 ASN A CA 1
ATOM 1500 C C . ASN A 1 180 ? 26.643 -10.493 -2.045 1.00 53.75 180 ASN A C 1
ATOM 1502 O O . ASN A 1 180 ? 26.559 -11.539 -1.404 1.00 53.75 180 ASN A O 1
ATOM 1506 N N . THR A 1 181 ? 27.546 -9.564 -1.713 1.00 48.69 181 THR A N 1
ATOM 1507 C CA . THR A 1 181 ? 28.482 -9.718 -0.585 1.00 48.69 181 THR A CA 1
ATOM 1508 C C . THR A 1 181 ? 27.963 -9.106 0.719 1.00 48.69 181 THR A C 1
ATOM 1510 O O . THR A 1 181 ? 28.409 -9.499 1.793 1.00 48.69 181 THR A O 1
ATOM 1513 N N . GLN A 1 182 ? 26.941 -8.243 0.662 1.00 46.47 182 GLN A N 1
ATOM 1514 C CA . GLN A 1 182 ? 26.258 -7.659 1.831 1.00 46.47 182 GLN A CA 1
ATOM 1515 C C . GLN A 1 182 ? 25.057 -8.498 2.308 1.00 46.47 182 GLN A C 1
ATOM 1517 O O . GLN A 1 182 ? 24.045 -7.985 2.773 1.00 46.47 182 GLN A O 1
ATOM 1522 N N . LEU A 1 183 ? 25.147 -9.820 2.170 1.00 48.06 183 LEU A N 1
ATOM 1523 C CA . LEU A 1 183 ? 24.078 -10.764 2.518 1.00 48.06 183 LEU A CA 1
ATOM 1524 C C . LEU A 1 183 ? 23.973 -11.055 4.029 1.00 48.06 183 LEU A C 1
ATOM 1526 O O . LEU A 1 183 ? 23.030 -11.730 4.459 1.00 48.06 183 LEU A O 1
ATOM 1530 N N . ASP A 1 184 ? 24.894 -10.509 4.821 1.00 42.16 184 ASP A N 1
ATOM 1531 C CA . ASP A 1 184 ? 24.840 -10.507 6.277 1.00 42.16 184 ASP A CA 1
ATOM 1532 C C . ASP A 1 184 ? 24.205 -9.198 6.761 1.00 42.16 184 ASP A C 1
ATOM 1534 O O . ASP A 1 184 ? 24.742 -8.117 6.538 1.00 42.16 184 ASP A O 1
ATOM 1538 N N . ASN A 1 185 ? 23.080 -9.330 7.472 1.00 50.00 185 ASN A N 1
ATOM 1539 C CA . ASN A 1 185 ? 22.232 -8.291 8.071 1.00 50.00 185 ASN A CA 1
ATOM 1540 C C . ASN A 1 185 ? 21.156 -7.667 7.133 1.00 50.00 185 ASN A C 1
ATOM 1542 O O . ASN A 1 185 ? 21.451 -7.090 6.096 1.00 50.00 185 ASN A O 1
ATOM 1546 N N . PRO A 1 186 ? 19.871 -7.740 7.541 1.00 43.88 186 PRO A N 1
ATOM 1547 C CA . PRO A 1 186 ? 18.579 -7.483 6.856 1.00 43.88 186 PRO A CA 1
ATOM 1548 C C . PRO A 1 186 ? 18.303 -7.807 5.376 1.00 43.88 186 PRO A C 1
ATOM 1550 O O . PRO A 1 186 ? 17.138 -7.962 5.010 1.00 43.88 186 PRO A O 1
ATOM 1553 N N . ILE A 1 187 ? 19.308 -7.932 4.510 1.00 49.91 187 ILE A N 1
ATOM 1554 C CA . ILE A 1 187 ? 19.123 -7.911 3.048 1.00 49.91 187 ILE A CA 1
ATOM 1555 C C . ILE A 1 187 ? 18.446 -9.179 2.484 1.00 49.91 187 ILE A C 1
ATOM 1557 O O . ILE A 1 187 ? 17.751 -9.081 1.472 1.00 49.91 187 ILE A O 1
ATOM 1561 N N . LYS A 1 188 ? 18.528 -10.334 3.168 1.00 52.38 188 LYS A N 1
ATOM 1562 C CA . LYS A 1 188 ? 17.850 -11.581 2.743 1.00 52.38 188 LYS A CA 1
ATOM 1563 C C . LYS A 1 188 ? 16.327 -11.456 2.663 1.00 52.38 188 LYS A C 1
ATOM 1565 O O . LYS A 1 188 ? 15.736 -11.972 1.726 1.00 52.38 188 LYS A O 1
ATOM 1570 N N . ASN A 1 189 ? 15.700 -10.736 3.595 1.00 55.34 189 ASN A N 1
ATOM 1571 C CA . ASN A 1 189 ? 14.235 -10.688 3.699 1.00 55.34 189 ASN A CA 1
ATOM 1572 C C . ASN A 1 189 ? 13.569 -9.777 2.656 1.00 55.34 189 ASN A C 1
ATOM 1574 O O . ASN A 1 189 ? 12.350 -9.812 2.508 1.00 55.34 189 ASN A O 1
ATOM 1578 N N . LEU A 1 190 ? 14.359 -8.965 1.949 1.00 68.56 190 LEU A N 1
ATOM 1579 C CA . LEU A 1 190 ? 13.883 -7.983 0.974 1.00 68.56 190 LEU A CA 1
ATOM 1580 C C . LEU A 1 190 ? 14.459 -8.237 -0.423 1.00 68.56 190 LEU A C 1
ATOM 1582 O O . LEU A 1 190 ? 14.579 -7.306 -1.222 1.00 68.56 190 LEU A O 1
ATOM 1586 N N . TYR A 1 191 ? 14.844 -9.473 -0.724 1.00 71.56 191 TYR A N 1
ATOM 1587 C CA . TYR A 1 191 ? 15.073 -9.894 -2.103 1.00 71.56 191 TYR A CA 1
ATOM 1588 C C . TYR A 1 191 ? 13.726 -10.027 -2.829 1.00 71.56 191 TYR A C 1
ATOM 1590 O O . TYR A 1 191 ? 12.723 -10.268 -2.168 1.00 71.56 191 TYR A O 1
ATOM 1598 N N . TYR A 1 192 ? 13.657 -9.843 -4.147 1.00 67.44 192 TYR A N 1
ATOM 1599 C CA . TYR A 1 192 ? 12.449 -10.167 -4.909 1.00 67.44 192 TYR A CA 1
ATOM 1600 C C . TYR A 1 192 ? 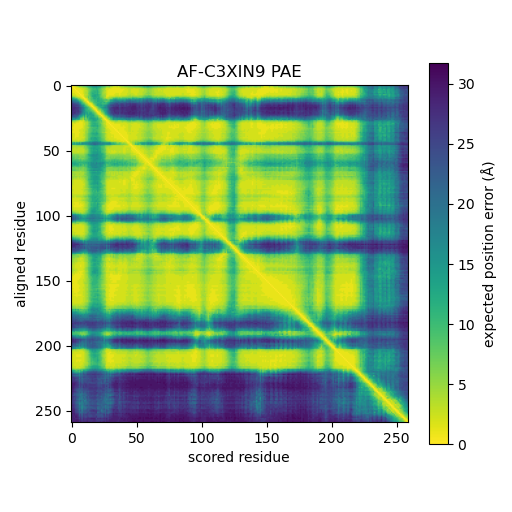12.753 -11.301 -5.887 1.00 67.44 192 TYR A C 1
ATOM 1602 O O . TYR A 1 192 ? 13.612 -11.161 -6.754 1.00 67.44 192 TYR A O 1
ATOM 1610 N N . ASN A 1 193 ? 12.044 -12.421 -5.749 1.00 65.50 193 ASN A N 1
ATOM 1611 C CA . ASN A 1 193 ? 12.167 -13.580 -6.631 1.00 65.50 193 ASN A CA 1
ATOM 1612 C C . ASN A 1 193 ? 10.771 -14.058 -7.056 1.00 65.50 193 ASN A C 1
ATOM 1614 O O . ASN A 1 193 ? 9.963 -14.466 -6.216 1.00 65.50 193 ASN A O 1
ATOM 1618 N N . SER A 1 194 ? 10.491 -13.986 -8.360 1.00 53.31 194 SER A N 1
ATOM 1619 C CA . SER A 1 194 ? 9.203 -14.354 -8.968 1.00 53.31 194 SER A CA 1
ATOM 1620 C C . SER A 1 194 ? 9.183 -15.737 -9.632 1.00 53.31 194 SER A C 1
ATOM 1622 O O . SER A 1 194 ? 8.151 -16.117 -10.185 1.00 53.31 194 SER A O 1
ATOM 1624 N N . ASN A 1 195 ? 10.283 -16.501 -9.609 1.00 49.47 195 ASN A N 1
ATOM 1625 C CA . ASN A 1 195 ? 10.424 -17.713 -10.423 1.00 49.47 195 ASN A CA 1
ATOM 1626 C C . ASN A 1 195 ? 10.035 -19.009 -9.668 1.00 49.47 195 ASN A C 1
ATOM 1628 O O . ASN A 1 195 ? 10.579 -19.262 -8.591 1.00 49.47 195 ASN A O 1
ATOM 1632 N N . PRO A 1 196 ? 9.176 -19.892 -10.225 1.00 45.09 196 PRO A N 1
ATOM 1633 C CA . PRO A 1 196 ? 8.811 -21.171 -9.608 1.00 45.09 196 PRO A CA 1
ATOM 1634 C C . PRO A 1 196 ? 9.822 -22.305 -9.891 1.00 45.09 196 PRO A C 1
ATOM 1636 O O . PRO A 1 196 ? 9.413 -23.421 -10.196 1.00 45.09 196 PRO A O 1
ATOM 1639 N N . MET A 1 197 ? 11.140 -22.067 -9.811 1.00 41.12 197 MET A N 1
ATOM 1640 C CA . MET A 1 197 ? 12.158 -23.123 -9.979 1.00 41.12 197 MET A CA 1
ATOM 1641 C C . MET A 1 197 ? 13.369 -22.945 -9.034 1.00 41.12 197 MET A C 1
ATOM 1643 O O . MET A 1 197 ? 14.291 -22.185 -9.321 1.00 41.12 197 MET A O 1
ATOM 1647 N N . SER A 1 198 ? 13.402 -23.749 -7.961 1.00 39.59 198 SER A N 1
ATOM 1648 C CA . SER A 1 198 ? 14.518 -24.057 -7.028 1.00 39.59 198 SER A CA 1
ATOM 1649 C C . SER A 1 198 ? 14.497 -23.435 -5.613 1.00 39.59 198 SER A C 1
ATOM 1651 O O . SER A 1 198 ? 13.704 -22.565 -5.282 1.00 39.59 198 SER A O 1
ATOM 1653 N N . SER A 1 199 ? 15.311 -24.018 -4.726 1.00 43.31 199 SER A N 1
ATOM 1654 C CA . SER A 1 199 ? 14.907 -24.613 -3.440 1.00 43.31 199 SER A CA 1
ATOM 1655 C C . SER A 1 199 ? 15.102 -23.759 -2.169 1.00 43.31 199 SER A C 1
ATOM 1657 O O . SER A 1 199 ? 15.448 -24.320 -1.133 1.00 43.31 199 SER A O 1
ATOM 1659 N N . ASN A 1 200 ? 14.943 -22.430 -2.217 1.00 43.81 200 ASN A N 1
ATOM 1660 C CA . ASN A 1 200 ? 15.062 -21.526 -1.051 1.00 43.81 200 ASN A CA 1
ATOM 1661 C C . ASN A 1 200 ? 14.326 -20.176 -1.298 1.00 43.81 200 ASN A C 1
ATOM 1663 O O . ASN A 1 200 ? 14.009 -19.881 -2.446 1.00 43.81 200 ASN A O 1
ATOM 1667 N N . PRO A 1 201 ? 13.994 -19.389 -0.249 1.00 47.84 201 PRO A N 1
ATOM 1668 C CA . PRO A 1 201 ? 12.658 -18.810 -0.033 1.00 47.84 201 PRO A CA 1
ATOM 1669 C C . PRO A 1 201 ? 12.143 -17.781 -1.055 1.00 47.84 201 PRO A C 1
ATOM 1671 O O . PRO A 1 201 ? 12.868 -16.925 -1.561 1.00 47.84 201 PRO A O 1
ATOM 1674 N N . ILE A 1 202 ? 10.825 -17.860 -1.283 1.00 57.03 202 ILE A N 1
ATOM 1675 C CA . ILE A 1 202 ? 10.013 -17.030 -2.182 1.00 57.03 202 ILE A CA 1
ATOM 1676 C C . ILE A 1 202 ? 9.750 -15.678 -1.514 1.00 57.03 202 ILE A C 1
ATOM 1678 O O . ILE A 1 202 ? 8.866 -15.566 -0.669 1.00 57.03 202 ILE A O 1
ATOM 1682 N N . HIS A 1 203 ? 10.480 -14.635 -1.897 1.00 63.69 203 HIS A N 1
ATOM 1683 C CA . HIS A 1 203 ? 10.190 -13.268 -1.468 1.00 63.69 203 HIS A CA 1
ATOM 1684 C C . HIS A 1 203 ? 9.507 -12.519 -2.616 1.00 63.69 203 HIS A C 1
ATOM 1686 O O . HIS A 1 203 ? 10.148 -12.118 -3.582 1.00 63.69 203 HIS A O 1
ATOM 1692 N N . ASN A 1 204 ? 8.189 -12.357 -2.536 1.00 73.69 204 ASN A N 1
ATOM 1693 C CA . ASN A 1 204 ? 7.397 -11.608 -3.511 1.00 73.69 204 ASN A CA 1
ATOM 1694 C C . ASN A 1 204 ? 6.416 -10.670 -2.784 1.00 73.69 204 ASN A C 1
ATOM 1696 O O . ASN A 1 204 ? 6.435 -10.573 -1.553 1.00 73.69 204 ASN A O 1
ATOM 1700 N N . CYS A 1 205 ? 5.571 -9.958 -3.535 1.00 79.69 205 CYS A N 1
ATOM 1701 C CA . CYS A 1 205 ? 4.595 -9.025 -2.966 1.00 79.69 205 CYS A CA 1
ATOM 1702 C C . CYS A 1 205 ? 3.683 -9.688 -1.927 1.00 79.69 205 CYS A C 1
ATOM 1704 O O . CYS A 1 205 ? 3.373 -9.084 -0.904 1.00 79.69 205 CYS A O 1
ATOM 1706 N N . VAL A 1 206 ? 3.305 -10.944 -2.152 1.00 77.81 206 VAL A N 1
ATOM 1707 C CA . VAL A 1 206 ? 2.424 -11.688 -1.260 1.00 77.81 206 VAL A CA 1
ATOM 1708 C C . VAL A 1 206 ? 3.164 -12.125 -0.006 1.00 77.81 206 VAL A C 1
ATOM 1710 O O . VAL A 1 206 ? 2.702 -11.815 1.088 1.00 77.81 206 VAL A O 1
ATOM 1713 N N . THR A 1 207 ? 4.324 -12.775 -0.133 1.00 76.69 207 THR A N 1
ATOM 1714 C CA . THR A 1 207 ? 5.113 -13.189 1.036 1.00 76.69 207 THR A CA 1
ATOM 1715 C C . THR A 1 207 ? 5.398 -11.999 1.948 1.00 76.69 207 THR A C 1
ATOM 1717 O O . THR A 1 207 ? 5.309 -12.112 3.167 1.00 76.69 207 THR A O 1
ATOM 1720 N N . TRP A 1 208 ? 5.688 -10.833 1.363 1.00 84.19 208 TRP A N 1
ATOM 1721 C CA . TRP A 1 208 ? 5.876 -9.604 2.122 1.00 84.19 208 TRP A CA 1
ATOM 1722 C C . TRP A 1 208 ? 4.623 -9.217 2.921 1.00 84.19 208 TRP A C 1
ATOM 1724 O O . TRP A 1 208 ? 4.723 -9.009 4.128 1.00 84.19 208 TRP A O 1
ATOM 1734 N N . VAL A 1 209 ? 3.441 -9.188 2.290 1.00 85.75 209 VAL A N 1
ATOM 1735 C CA . VAL A 1 209 ? 2.163 -8.903 2.970 1.00 85.75 209 VAL A CA 1
ATOM 1736 C C . VAL A 1 209 ? 1.903 -9.886 4.115 1.00 85.75 209 VAL A C 1
ATOM 1738 O O . VAL A 1 209 ? 1.561 -9.459 5.216 1.00 85.75 209 VAL A O 1
ATOM 1741 N N . LEU A 1 210 ? 2.088 -11.187 3.881 1.00 80.19 210 LEU A N 1
ATOM 1742 C CA . LEU A 1 210 ? 1.848 -12.221 4.891 1.00 80.19 210 LEU A CA 1
ATOM 1743 C C . LEU A 1 210 ? 2.799 -12.067 6.083 1.00 80.19 210 LEU A C 1
ATOM 1745 O O . LEU A 1 210 ? 2.343 -12.036 7.222 1.00 80.19 210 LEU A O 1
ATOM 1749 N N . ASN A 1 211 ? 4.093 -11.854 5.828 1.00 81.75 211 ASN A N 1
ATOM 1750 C CA . ASN A 1 211 ? 5.079 -11.608 6.883 1.00 81.75 211 ASN A CA 1
ATOM 1751 C C . ASN A 1 211 ? 4.755 -10.352 7.700 1.00 81.75 211 ASN A C 1
ATOM 1753 O O . ASN A 1 211 ? 5.027 -10.301 8.898 1.00 81.75 211 ASN A O 1
ATOM 1757 N N . LYS A 1 212 ? 4.176 -9.319 7.075 1.00 87.88 212 LYS A N 1
ATOM 1758 C CA . LYS A 1 212 ? 3.748 -8.116 7.795 1.00 87.88 212 LYS A CA 1
ATOM 1759 C C . LYS A 1 212 ? 2.599 -8.391 8.750 1.00 87.88 212 LYS A C 1
ATOM 1761 O O . LYS A 1 212 ? 2.643 -7.914 9.882 1.00 87.88 212 LYS A O 1
ATOM 1766 N N . LEU A 1 213 ? 1.620 -9.179 8.326 1.00 83.69 213 LEU A N 1
ATOM 1767 C CA . LEU A 1 213 ? 0.491 -9.569 9.168 1.00 83.69 213 LEU A CA 1
ATOM 1768 C C . LEU A 1 213 ? 0.937 -10.484 10.315 1.00 83.69 213 LEU A C 1
ATOM 1770 O O . LEU A 1 213 ? 0.611 -10.218 11.472 1.00 83.69 213 LEU A O 1
ATOM 1774 N N . ASP A 1 214 ? 1.782 -11.469 10.017 1.00 78.44 214 ASP A N 1
ATOM 1775 C CA . ASP A 1 214 ? 2.380 -12.353 11.020 1.00 78.44 214 ASP A CA 1
ATOM 1776 C C . ASP A 1 214 ? 3.185 -11.565 12.069 1.00 78.44 214 ASP A C 1
ATOM 1778 O O . ASP A 1 214 ? 3.035 -11.768 13.275 1.00 78.44 214 ASP A O 1
ATOM 1782 N N . SER A 1 215 ? 3.941 -10.542 11.641 1.00 81.69 215 SER A N 1
ATOM 1783 C CA . SER A 1 215 ? 4.750 -9.708 12.545 1.00 81.69 215 SER A CA 1
ATOM 1784 C C . SER A 1 215 ? 3.937 -8.964 13.614 1.00 81.69 215 SER A C 1
ATOM 1786 O O . SER A 1 215 ? 4.491 -8.542 14.639 1.00 81.69 215 SER A O 1
ATOM 1788 N N . ILE A 1 216 ? 2.628 -8.815 13.403 1.00 84.06 216 ILE A N 1
ATOM 1789 C CA . ILE A 1 216 ? 1.691 -8.188 14.341 1.00 84.06 216 ILE A CA 1
ATOM 1790 C C . ILE A 1 216 ? 0.718 -9.183 14.984 1.00 84.06 216 ILE A C 1
ATOM 1792 O O . ILE A 1 216 ? -0.245 -8.766 15.626 1.00 84.06 216 ILE A 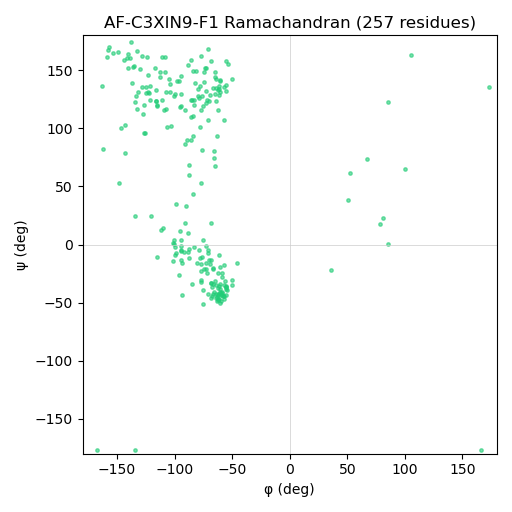O 1
ATOM 1796 N N . GLY A 1 217 ? 0.985 -10.486 14.869 1.00 74.75 217 GLY A N 1
ATOM 1797 C CA . GLY A 1 217 ? 0.179 -11.540 15.487 1.00 74.75 217 GLY A CA 1
ATOM 1798 C C . GLY A 1 217 ? -1.118 -11.847 14.740 1.00 74.75 217 GLY A C 1
ATOM 1799 O O . GLY A 1 217 ? -2.026 -12.438 15.322 1.00 74.75 217 GLY A O 1
ATOM 1800 N N . ILE A 1 218 ? -1.234 -11.433 13.475 1.00 72.31 218 ILE A N 1
ATOM 1801 C CA . ILE A 1 218 ? -2.289 -11.910 12.579 1.00 72.31 218 ILE A CA 1
ATOM 1802 C C . ILE A 1 218 ? -1.733 -13.134 11.866 1.00 72.31 218 ILE A C 1
ATOM 1804 O O . ILE A 1 218 ? -1.161 -13.051 10.779 1.00 72.31 218 ILE A O 1
ATOM 1808 N N . GLU A 1 219 ? -1.898 -14.278 12.517 1.00 61.59 219 GLU A N 1
ATOM 1809 C CA . GLU A 1 219 ? -1.569 -15.564 11.924 1.00 61.59 219 GLU A CA 1
ATOM 1810 C C . GLU A 1 219 ? -2.614 -15.908 10.861 1.00 61.59 219 GLU A C 1
ATOM 1812 O O . GLU A 1 219 ? -3.814 -16.018 11.132 1.00 61.59 219 GLU A O 1
ATOM 1817 N N . ILE A 1 220 ? -2.156 -16.103 9.630 1.00 55.84 220 ILE A N 1
ATOM 1818 C CA . ILE A 1 220 ? -2.985 -16.666 8.570 1.00 55.84 220 ILE A CA 1
ATOM 1819 C C . ILE A 1 220 ? -2.806 -18.181 8.653 1.00 55.84 220 ILE A C 1
ATOM 1821 O O . ILE A 1 220 ? -1.888 -18.751 8.073 1.00 55.84 220 ILE A O 1
ATOM 1825 N N . ILE A 1 221 ? -3.663 -18.822 9.453 1.00 39.00 221 ILE A N 1
ATOM 1826 C CA 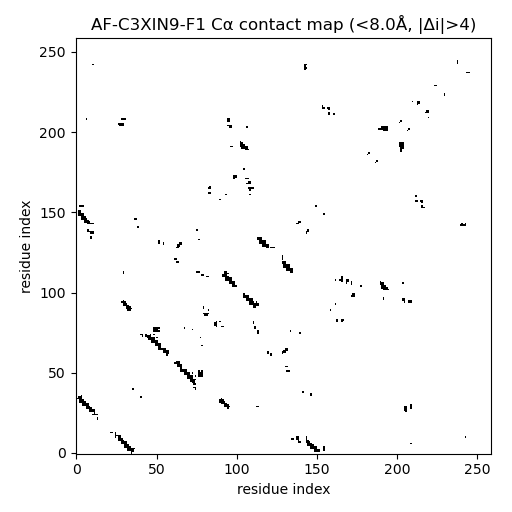. ILE A 1 221 ? -3.659 -20.274 9.667 1.00 39.00 221 ILE A CA 1
ATOM 1827 C C . ILE A 1 221 ? -4.279 -20.955 8.442 1.00 39.00 221 ILE A C 1
ATOM 1829 O O . ILE A 1 221 ? -5.465 -21.277 8.434 1.00 39.00 221 ILE A O 1
ATOM 1833 N N . ASP A 1 222 ? -3.468 -21.127 7.400 1.00 42.91 222 ASP A N 1
ATOM 1834 C CA . ASP A 1 222 ? -3.604 -22.179 6.385 1.00 42.91 222 ASP A CA 1
ATOM 1835 C C . ASP A 1 222 ? -2.259 -22.319 5.646 1.00 42.91 222 ASP A C 1
ATOM 1837 O O . ASP A 1 222 ? -2.003 -21.691 4.619 1.00 42.91 222 ASP A O 1
ATOM 1841 N N . ASN A 1 223 ? -1.338 -23.073 6.251 1.00 38.84 223 ASN A N 1
ATOM 1842 C CA . ASN A 1 223 ? 0.064 -23.165 5.828 1.00 38.84 223 ASN A CA 1
ATOM 1843 C C . ASN A 1 223 ? 0.337 -24.256 4.773 1.00 38.84 223 ASN A C 1
ATOM 1845 O O . ASN A 1 223 ? 1.504 -24.533 4.500 1.00 38.84 223 ASN A O 1
ATOM 1849 N N . GLU A 1 224 ? -0.682 -24.880 4.171 1.00 37.28 224 GLU A N 1
ATOM 1850 C CA . GLU A 1 224 ? -0.455 -25.953 3.184 1.00 37.28 224 GLU A CA 1
ATOM 1851 C C . GLU A 1 224 ? -0.548 -25.528 1.704 1.00 37.28 224 GLU A C 1
ATOM 1853 O O . GLU A 1 224 ? -0.165 -26.322 0.853 1.00 37.28 224 GLU A O 1
ATOM 1858 N N . GLU A 1 225 ? -0.960 -24.301 1.346 1.00 39.16 225 GLU A N 1
ATOM 1859 C CA . GLU A 1 225 ? -1.280 -24.003 -0.070 1.00 39.16 225 GLU A CA 1
ATOM 1860 C C . GLU A 1 225 ? -0.992 -22.547 -0.519 1.00 39.16 225 GLU A C 1
ATOM 1862 O O . GLU A 1 225 ? -1.834 -21.862 -1.094 1.00 39.16 225 GLU A O 1
ATOM 1867 N N . TRP A 1 226 ? 0.234 -22.053 -0.298 1.00 39.41 226 TRP A N 1
ATOM 1868 C CA . TRP A 1 226 ? 0.854 -21.073 -1.225 1.00 39.41 226 TRP A CA 1
ATOM 1869 C C . TRP A 1 226 ? 1.859 -21.732 -2.185 1.00 39.41 226 TRP A C 1
ATOM 1871 O O . TRP A 1 226 ? 2.417 -21.075 -3.065 1.00 39.41 226 TRP A O 1
ATOM 1881 N N . LEU A 1 227 ? 2.063 -23.042 -2.027 1.00 36.19 227 LEU A N 1
ATOM 1882 C CA . LEU A 1 227 ? 2.775 -23.912 -2.950 1.00 36.19 227 LEU A CA 1
ATOM 1883 C C . LEU A 1 227 ? 1.745 -24.765 -3.703 1.00 36.19 227 LEU A C 1
ATOM 1885 O O . LEU A 1 227 ? 0.754 -25.179 -3.098 1.00 36.19 227 LEU A O 1
ATOM 1889 N N . PRO A 1 228 ? 1.953 -25.029 -5.004 1.00 32.12 228 PRO A N 1
ATOM 1890 C CA . PRO A 1 228 ? 1.161 -26.023 -5.708 1.00 32.12 228 PRO A CA 1
ATOM 1891 C C . PRO A 1 228 ? 1.401 -27.374 -5.020 1.00 32.12 228 PRO A C 1
ATOM 1893 O O . PRO A 1 228 ? 2.550 -27.709 -4.740 1.00 32.12 228 PRO A O 1
ATOM 1896 N N . ASP A 1 229 ? 0.324 -28.115 -4.763 1.00 33.75 229 ASP A N 1
ATOM 1897 C CA . ASP A 1 229 ? 0.294 -29.516 -4.309 1.00 33.75 229 ASP A CA 1
ATOM 1898 C C . ASP A 1 229 ? 0.065 -29.776 -2.799 1.00 33.75 229 ASP A C 1
ATOM 1900 O O . ASP A 1 229 ? 0.893 -30.427 -2.167 1.00 33.75 229 ASP A O 1
ATOM 1904 N N . ASN A 1 230 ? -1.105 -29.426 -2.226 1.00 34.12 230 ASN A N 1
ATOM 1905 C CA . ASN A 1 230 ? -1.816 -30.363 -1.324 1.00 34.12 230 ASN A CA 1
ATOM 1906 C C . ASN A 1 230 ? -3.306 -30.021 -1.078 1.00 34.12 230 ASN A C 1
ATOM 1908 O O . ASN A 1 230 ? -3.671 -28.883 -0.830 1.00 34.12 230 ASN A O 1
ATOM 1912 N N . ILE A 1 231 ? -4.179 -31.037 -1.114 1.00 39.44 231 ILE A N 1
ATOM 1913 C CA . ILE A 1 231 ? -5.631 -30.928 -1.395 1.00 39.44 231 ILE A CA 1
ATOM 1914 C C . ILE A 1 231 ? -6.549 -30.979 -0.148 1.00 39.44 231 ILE A C 1
ATOM 1916 O O . ILE A 1 231 ? -7.774 -30.933 -0.277 1.00 39.44 231 ILE A O 1
ATOM 1920 N N . SER A 1 232 ? -6.035 -31.078 1.080 1.00 33.47 232 SER A N 1
ATOM 1921 C CA . SER A 1 232 ? -6.868 -31.622 2.170 1.00 33.47 232 SER A CA 1
ATOM 1922 C C . SER A 1 232 ? -7.643 -30.633 3.064 1.00 33.47 232 SER A C 1
ATOM 1924 O O . SER A 1 232 ? -8.458 -31.105 3.859 1.00 33.47 232 SER A O 1
ATOM 1926 N N . THR A 1 233 ? -7.494 -29.308 2.952 1.00 42.53 233 THR A N 1
ATOM 1927 C CA . THR A 1 233 ? -8.175 -28.355 3.882 1.00 42.53 233 THR A CA 1
ATOM 1928 C C . THR A 1 233 ? -8.849 -27.147 3.215 1.00 42.53 233 THR A C 1
ATOM 1930 O O . THR A 1 233 ? -9.192 -26.150 3.842 1.00 42.53 233 THR A O 1
ATOM 1933 N N . ARG A 1 234 ? -9.189 -27.339 1.943 1.00 38.47 234 ARG A N 1
ATOM 1934 C CA . ARG A 1 234 ? -9.816 -26.463 0.938 1.00 38.47 234 ARG A CA 1
ATOM 1935 C C . ARG A 1 234 ? -11.063 -25.618 1.318 1.00 38.47 234 ARG A C 1
ATOM 1937 O O . ARG A 1 234 ? -11.411 -24.695 0.582 1.00 38.47 234 ARG A O 1
ATOM 1944 N N . ASP A 1 235 ? -11.780 -25.872 2.414 1.00 35.66 235 ASP A N 1
ATOM 1945 C CA . ASP A 1 235 ? -13.189 -25.432 2.535 1.00 35.66 235 ASP A CA 1
ATOM 1946 C C . ASP A 1 235 ? -13.459 -24.087 3.244 1.00 35.66 235 ASP A C 1
ATOM 1948 O O . ASP A 1 235 ? -14.570 -23.555 3.121 1.00 35.66 235 ASP A O 1
ATOM 1952 N N . SER A 1 236 ? -12.491 -23.499 3.959 1.00 40.03 236 SER A N 1
ATOM 1953 C CA . SER A 1 236 ? -12.744 -22.311 4.803 1.00 40.03 236 SER A CA 1
ATOM 1954 C C . SER A 1 236 ? -12.479 -20.970 4.095 1.00 40.03 236 SER A C 1
ATOM 1956 O O . SER A 1 236 ? -13.305 -20.054 4.163 1.00 40.03 236 SER A O 1
ATOM 1958 N N . LEU A 1 237 ? -11.378 -20.852 3.339 1.00 39.06 237 LEU A N 1
ATOM 1959 C CA . LEU A 1 237 ? -10.993 -19.608 2.646 1.00 39.06 237 LEU A CA 1
ATOM 1960 C C . LEU A 1 237 ? -11.672 -19.433 1.278 1.00 39.06 237 LEU A C 1
ATOM 1962 O O . LEU A 1 237 ? -12.066 -18.317 0.925 1.00 39.06 237 LEU A O 1
ATOM 1966 N N . LEU A 1 238 ? -11.924 -20.525 0.545 1.00 39.91 238 LEU A N 1
ATOM 1967 C CA . LEU A 1 238 ? -12.645 -20.485 -0.736 1.00 39.91 238 LEU A CA 1
ATOM 1968 C C . LEU A 1 238 ? -14.084 -19.970 -0.599 1.00 39.91 238 LEU A C 1
ATOM 1970 O O . LEU A 1 238 ? -14.636 -19.442 -1.559 1.00 39.91 238 LEU A O 1
ATOM 1974 N N . ARG A 1 239 ? -14.700 -20.084 0.584 1.00 38.44 239 ARG A N 1
ATOM 1975 C CA . ARG A 1 239 ? -16.037 -19.524 0.835 1.00 38.44 239 ARG A CA 1
ATOM 1976 C C . ARG A 1 239 ? -16.039 -18.003 0.993 1.00 38.44 239 ARG A C 1
ATOM 1978 O O . ARG A 1 239 ? -17.092 -17.401 0.819 1.00 38.44 239 ARG A O 1
ATOM 1985 N N . LYS A 1 240 ? -14.899 -17.384 1.327 1.00 38.25 240 LYS A N 1
ATOM 1986 C CA . LYS A 1 240 ? -14.790 -15.929 1.531 1.00 38.25 240 LYS A CA 1
ATOM 1987 C C . LYS A 1 240 ? -14.296 -15.172 0.296 1.00 38.25 240 LYS A C 1
ATOM 1989 O O . LYS A 1 240 ? -14.651 -14.010 0.137 1.00 38.25 240 LYS A O 1
ATOM 1994 N N . PHE A 1 241 ? -13.543 -15.816 -0.597 1.00 43.72 241 PHE A N 1
ATOM 1995 C CA . PHE A 1 241 ? -12.959 -15.158 -1.769 1.00 43.72 241 PHE A CA 1
ATOM 1996 C C . PHE A 1 241 ? -13.320 -15.886 -3.067 1.00 43.72 241 PHE A C 1
ATOM 1998 O O . PHE A 1 241 ? -12.636 -16.813 -3.504 1.00 43.72 241 PHE A O 1
ATOM 2005 N N . HIS A 1 242 ? -14.369 -15.417 -3.744 1.00 39.81 242 HIS A N 1
ATOM 2006 C CA . HIS A 1 242 ? -14.784 -15.948 -5.049 1.00 39.81 242 HIS A CA 1
ATOM 2007 C C . HIS A 1 242 ? -13.689 -15.843 -6.134 1.00 39.81 242 HIS A C 1
ATOM 2009 O O . HIS A 1 242 ? -13.670 -16.643 -7.066 1.00 39.81 242 HIS A O 1
ATOM 2015 N N . TYR A 1 243 ? -12.736 -14.911 -6.012 1.00 38.09 243 TYR A N 1
ATOM 2016 C CA . TYR A 1 243 ? -11.588 -14.822 -6.923 1.00 38.09 243 TYR A CA 1
ATOM 2017 C C . TYR A 1 243 ? -10.497 -15.865 -6.642 1.00 38.09 243 TYR A C 1
ATOM 2019 O O . TYR A 1 243 ? -9.876 -16.339 -7.591 1.00 38.09 243 TYR A O 1
ATOM 2027 N N . LEU A 1 244 ? -10.313 -16.298 -5.387 1.00 41.12 244 LEU A N 1
ATOM 2028 C CA . LEU A 1 244 ? -9.454 -17.450 -5.082 1.00 41.12 244 LEU A CA 1
ATOM 2029 C C . LEU A 1 244 ? -10.079 -18.743 -5.633 1.00 41.12 244 LEU A C 1
ATOM 2031 O O . LEU A 1 244 ? -9.366 -19.558 -6.209 1.00 41.12 244 LEU A O 1
ATOM 2035 N N . GLN A 1 245 ? -11.414 -18.881 -5.586 1.00 36.25 245 GLN A N 1
ATOM 2036 C CA . GLN A 1 245 ? -12.141 -19.947 -6.302 1.00 36.25 245 GLN A CA 1
ATOM 2037 C C . GLN A 1 245 ? -11.952 -19.888 -7.824 1.00 36.25 245 GLN A C 1
ATOM 2039 O O . GLN A 1 245 ? -11.808 -20.930 -8.460 1.00 36.25 245 GLN A O 1
ATOM 2044 N N . TYR A 1 246 ? -11.971 -18.692 -8.418 1.00 33.84 246 TYR A N 1
ATOM 2045 C CA . TYR A 1 246 ? -11.793 -18.517 -9.860 1.00 33.84 246 TYR A CA 1
ATOM 2046 C C . TYR A 1 246 ? -10.364 -18.852 -10.310 1.00 33.84 246 TYR A C 1
ATOM 2048 O O . TYR A 1 246 ? -10.194 -19.608 -11.263 1.00 33.84 246 TYR A O 1
ATOM 2056 N N . LEU A 1 247 ? -9.342 -18.366 -9.596 1.00 37.12 247 LEU A N 1
ATOM 2057 C CA . LEU A 1 247 ? -7.942 -18.729 -9.844 1.00 37.12 247 LEU A CA 1
ATOM 2058 C C . LEU A 1 247 ? -7.747 -20.249 -9.717 1.00 37.12 247 LEU A C 1
ATOM 2060 O O . LEU A 1 247 ? -7.184 -20.870 -10.614 1.00 37.12 247 LEU A O 1
ATOM 2064 N N . TYR A 1 248 ? -8.331 -20.864 -8.685 1.00 34.47 248 TYR A N 1
ATOM 2065 C CA . TYR A 1 248 ? -8.358 -22.316 -8.484 1.00 34.47 248 TYR A CA 1
ATOM 2066 C C . TYR A 1 248 ? -9.026 -23.090 -9.645 1.00 34.47 248 TYR A C 1
ATOM 2068 O O . TYR A 1 248 ? -8.521 -24.122 -10.088 1.00 34.47 248 TYR A O 1
ATOM 2076 N N . ALA A 1 249 ? -10.141 -22.593 -10.193 1.00 28.38 249 ALA A N 1
ATOM 2077 C CA . ALA A 1 249 ? -10.831 -23.219 -11.327 1.00 28.38 249 ALA A CA 1
ATOM 2078 C C . ALA A 1 249 ? -10.029 -23.138 -12.641 1.00 28.38 249 ALA A C 1
ATOM 2080 O O . ALA A 1 249 ? -10.077 -24.067 -13.451 1.00 28.38 249 ALA A O 1
ATOM 2081 N N . VAL A 1 250 ? -9.260 -22.063 -12.839 1.00 29.86 250 VAL A N 1
ATOM 2082 C CA . VAL A 1 250 ? -8.357 -21.914 -13.990 1.00 29.86 250 VAL A CA 1
ATOM 2083 C C . VAL A 1 250 ? -7.227 -22.955 -13.936 1.00 29.86 250 VAL A C 1
ATOM 2085 O O . VAL A 1 250 ? -6.964 -23.590 -14.959 1.00 29.86 250 VAL A O 1
ATOM 2088 N N . PHE A 1 251 ? -6.652 -23.230 -12.755 1.00 29.03 251 PHE A N 1
ATOM 2089 C CA . PHE A 1 251 ? -5.615 -24.261 -12.559 1.00 29.03 251 PHE A CA 1
ATOM 2090 C C . PHE A 1 251 ? -6.096 -25.705 -12.805 1.00 29.03 251 PHE A C 1
ATOM 2092 O O . PHE A 1 251 ? -5.326 -26.537 -13.276 1.00 29.03 251 PHE A O 1
ATOM 2099 N N . LEU A 1 252 ? -7.369 -26.022 -12.540 1.00 27.45 252 LEU A N 1
ATOM 2100 C CA . LEU A 1 252 ? -7.934 -27.358 -12.799 1.00 27.45 252 LEU A CA 1
ATOM 2101 C C . LEU A 1 252 ? -8.256 -27.623 -14.279 1.00 27.45 252 LEU A C 1
ATOM 2103 O O . LEU A 1 252 ? -8.339 -28.777 -14.693 1.00 27.45 252 LEU A O 1
ATOM 2107 N N . SER A 1 253 ? -8.458 -26.581 -15.088 1.00 25.81 253 SER A N 1
ATOM 2108 C CA . SER A 1 253 ? -8.834 -26.746 -16.501 1.00 25.81 253 SER A CA 1
ATOM 2109 C C . SER A 1 253 ? -7.652 -27.061 -17.430 1.00 25.81 253 SER A C 1
ATOM 2111 O O . SER A 1 253 ? -7.862 -27.547 -18.541 1.00 25.81 253 SER A O 1
ATOM 2113 N N . SER A 1 254 ? -6.413 -26.839 -16.977 1.00 26.95 254 SER A N 1
ATOM 2114 C CA . SER A 1 254 ? -5.178 -27.067 -17.742 1.00 26.95 254 SER A CA 1
ATOM 2115 C C . SER A 1 254 ? -4.562 -28.461 -17.550 1.00 26.95 254 SER A C 1
ATOM 2117 O O . SER A 1 254 ? -3.644 -28.820 -18.284 1.00 26.95 254 SER A O 1
ATOM 2119 N N . SER A 1 255 ? -5.092 -29.285 -16.638 1.00 27.08 255 SER A N 1
ATOM 2120 C CA . SER A 1 255 ? -4.661 -30.677 -16.407 1.00 27.08 255 SER A CA 1
ATOM 2121 C C . SER A 1 255 ? -5.502 -31.728 -17.150 1.00 27.08 255 SER A C 1
ATOM 2123 O O . SER A 1 255 ? -5.343 -32.931 -16.943 1.00 27.08 255 SER A O 1
ATOM 2125 N N . LEU A 1 256 ? -6.352 -31.313 -18.095 1.00 27.14 256 LEU A N 1
ATOM 2126 C CA . LEU A 1 256 ? -7.045 -32.224 -19.011 1.00 27.14 256 LEU A CA 1
ATOM 2127 C C . LEU A 1 256 ? -6.212 -32.520 -20.266 1.00 27.14 256 LEU A C 1
ATOM 2129 O O . LEU A 1 256 ? -6.603 -32.200 -21.383 1.00 27.14 256 LEU A O 1
ATOM 2133 N N . TRP A 1 257 ? -5.108 -33.239 -20.074 1.00 22.47 257 TRP A N 1
ATOM 2134 C CA . TRP A 1 257 ? -4.729 -34.304 -21.002 1.00 22.47 257 TRP A CA 1
ATOM 2135 C C . TRP A 1 257 ? -4.542 -35.581 -20.192 1.00 22.47 257 TRP A C 1
ATOM 2137 O O . TRP A 1 257 ? -3.504 -35.827 -19.587 1.00 22.47 257 TRP A O 1
ATOM 2147 N N . ARG A 1 258 ? -5.616 -36.377 -20.166 1.00 23.66 258 ARG A N 1
ATOM 2148 C CA . ARG A 1 258 ? -5.580 -37.794 -19.801 1.00 23.66 258 ARG A CA 1
ATOM 2149 C C . ARG A 1 258 ? -4.568 -38.507 -20.701 1.00 23.66 258 ARG A C 1
ATOM 2151 O O . ARG A 1 258 ? -4.672 -38.367 -21.919 1.00 23.66 258 ARG A O 1
ATOM 2158 N N . ILE A 1 259 ? -3.681 -39.306 -20.114 1.00 28.00 259 ILE A N 1
ATOM 2159 C CA . ILE A 1 259 ? -3.774 -40.778 -20.018 1.00 28.00 259 ILE A CA 1
ATOM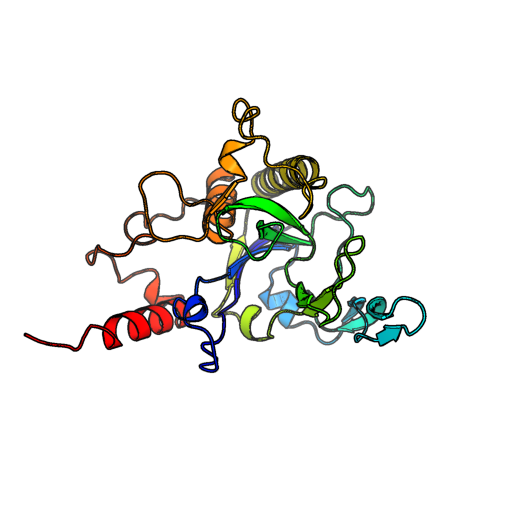 2160 C C . ILE A 1 259 ? -3.010 -41.197 -18.764 1.00 28.00 259 ILE A C 1
ATOM 2162 O O . ILE A 1 259 ? -1.889 -40.683 -18.570 1.00 28.00 259 ILE A O 1
#